Protein 7LVM (pdb70)

Secondary structure (DSSP, 8-state):
--HHHHHHHHHHH--HHHHHHHHHHTTTTS-GGG-TT--SHHHHHHHHHHTTSSBTTB-HHHHHHHHHTT-HHHHHHHH---HHHHHHHHTSTT---S-HHHHHHHHHHHH--HHHHHHHHHHHHHH-SS----TT--HHHHHHHHHHTTS-BTTB-HHHHHHHHTT-HHHHHHHHHHHHHHHH-

GO terms:
  GO:0005515 protein binding (F, IPI)
  GO:0006508 proteolysis (P, IDA)
  GO:0008625 extrinsic apoptotic signaling pathway via death domain receptors (P, IDA)
  GO:0005737 cytoplasm (C, IDA)
  GO:0004197 cysteine-type endopeptidase activity (F, IDA)
  GO:1900119 positive regulation of execution phase of apoptosis (P, IDA)
  GO:0051604 protein maturation (P, IDA)
  GO:0097191 extrinsic apoptotic signaling pathway (P, IDA)
  GO:0032991 protein-containing complex (C, IDA)
  GO:0032731 positive regulation of interleukin-1 beta production (P, IMP)
  GO:0036462 TRAIL-activated apoptotic signaling pathway (P, IDA)
  GO:0097110 scaffold protein binding (F, IPI)
  GO:0060546 negative regulation of necroptotic process (P, IDA)
  GO:0031625 ubiquitin protein ligase binding (F, IPI)
  GO:0008234 cysteine-type peptidase activity (F, TAS)
  GO:0005739 mitochondrion (C, TAS)
  GO:0005856 cytoskeleton (C, TAS)
  GO:0004197 cysteine-type endopeptidase activity (F, TAS)
  GO:0005741 mitochondrial outer membrane (C, TAS)
  GO:0005829 cytosol (C, TAS)

Organism: Homo sapiens (NCBI:txid9606)

Radius of gyration: 17.11 Å; Cα contacts (8 Å, |Δi|>4): 145; chains: 1; bounding box: 40×41×39 Å

Solvent-accessible surface area: 11003 Å² total; per-residue (Å²): 194,76,29,72,159,14,4,112,46,0,12,110,90,20,78,98,128,12,22,46,8,0,37,4,2,0,17,80,72,0,69,84,180,133,15,122,74,1,161,74,5,49,81,0,0,102,54,0,61,135,85,183,33,2,61,128,112,46,47,30,0,1,51,3,0,0,39,32,13,98,45,48,75,7,1,85,95,53,22,139,3,151,106,127,66,9,64,137,50,33,148,72,128,82,119,43,48,8,37,60,9,15,18,4,0,18,74,0,25,90,101,22,53,213,59,34,35,160,48,0,16,59,26,0,108,135,55,19,115,106,16,151,36,79,137,141,27,67,7,15,57,0,0,49,19,0,42,120,65,104,14,7,20,111,82,110,11,91,23,0,54,118,0,0,57,104,30,60,172,44,1,41,120,34,0,66,72,29,57,123,148,46,82,126,230

InterPro domains:
  IPR001309 Peptidase C14, p20 domain [PS50208] (232-364)
  IPR001875 Death effector domain [PF01335] (3-84)
  IPR001875 Death effector domain [PF01335] (101-180)
  IPR001875 Death effector domain [PS50168] (2-80)
  IPR001875 Death effector domain [PS50168] (100-177)
  IPR001875 Death effector domain [SM00031] (1-80)
  IPR001875 Death effector domain [SM00031] (99-178)
  IPR002138 Peptidase C14, caspase non-catalytic subunit p10 [PS50207] (389-478)
  IPR011029 Death-like domain superfamily [G3DSA:1.10.533.10] (1-97)
  IPR011029 Death-like domain superfamily [G3DSA:1.10.533.10] (98-188)
  IPR011029 Death-like domain superfamily [SSF47986] (1-113)
  IPR011029 Death-like domain superfamily [SSF47986] (98-179)
  IPR011600 Peptidase C14, caspase domain [PF00656] (233-474)
  IPR015917 Peptidase C14A, caspase catalytic domain [PR00376] (232-245)
  IPR015917 Peptidase C14A, caspase catalytic domain [PR00376] (345-363)
  IPR015917 Peptidase C14A, caspase catalytic domain [PR00376] (411-422)
  IPR015917 Peptidase C14A, caspase catalytic domain [SM00115] (225-478)
  IPR015917 Peptidase C14A, caspase catalytic domain [cd00032] (225-477)
  IPR016129 Peptidase family C14A, His active site [PS01121] (304-318)
  IPR029030 Caspase-like domain superfamily [SSF52129] (224-478)

Sequence (185 aa):
LDFSRNLYDIGEQLDSEDLASLKFLSLDDYIPQQRKQEPIKDALMLFQRLQEKRMMLEESNLSFLKELLFRRINRLDLLITYLNTRKEEMERELQTPGRAQISAYRVMLYQISEEVSRSELRSFKALLQEEDSKCKLDDDMNLLDIFIEMEKRVILGEGKLDILKRVCAQINKSLLKIINDYEEFSKER

Structure (mmCIF, N/CA/C/O backbone):
data_7LVM
#
_entry.id   7LVM
#
_cell.length_a   101.418
_cell.length_b   50.414
_cell.length_c   52.609
_cell.angle_alpha   90.000
_cell.angle_beta   116.640
_cell.angle_gamma   90.000
#
_symmetry.space_group_name_H-M   'C 1 2 1'
#
loop_
_entity.id
_entity.type
_entity.pdbx_description
1 polymer Caspase-8
2 water water
#
loop_
_atom_site.group_PDB
_atom_site.id
_atom_site.type_symbol
_atom_site.label_atom_id
_atom_site.label_alt_id
_atom_site.label_comp_id
_atom_site.label_asym_id
_atom_site.label_entity_id
_atom_site.label_seq_id
_atom_site.pdbx_PDB_ins_code
_atom_site.Cartn_x
_atom_site.Cartn_y
_atom_site.Cartn_z
_atom_site.occupancy
_atom_site.B_iso_or_equiv
_atom_site.auth_seq_id
_atom_site.auth_comp_id
_atom_site.auth_asym_id
_atom_site.auth_atom_id
_atom_site.pdbx_PDB_model_num
ATOM 1 N N . LEU A 1 2 ? 2.987 25.014 -4.113 1.00 47.74 1 LEU A N 1
ATOM 2 C CA . LEU A 1 2 ? 4.306 25.314 -3.487 1.00 51.19 1 LEU A CA 1
ATOM 3 C C . LEU A 1 2 ? 5.449 24.584 -4.195 1.00 39.48 1 LEU A C 1
ATOM 4 O O . LEU A 1 2 ? 5.258 23.515 -4.787 1.00 41.01 1 LEU A O 1
ATOM 9 N N . ASP A 1 3 ? 6.644 25.152 -4.085 1.00 33.37 2 ASP A N 1
ATOM 10 C CA . ASP A 1 3 ? 7.782 24.715 -4.883 1.00 27.25 2 ASP A CA 1
ATOM 11 C C . ASP A 1 3 ? 8.571 23.557 -4.266 1.00 24.43 2 ASP A C 1
ATOM 12 O O . ASP A 1 3 ? 9.091 23.672 -3.152 1.00 25.74 2 ASP A O 1
ATOM 17 N N . PHE A 1 4 ? 8.659 22.460 -5.014 1.00 20.90 3 PHE A N 1
ATOM 18 C CA . PHE A 1 4 ? 9.298 21.224 -4.564 1.00 21.32 3 PHE A CA 1
ATOM 19 C C . PHE A 1 4 ? 10.753 21.434 -4.149 1.00 21.88 3 PHE A C 1
ATOM 20 O O . PHE A 1 4 ? 11.156 21.061 -3.049 1.00 18.82 3 PHE A O 1
ATOM 28 N N . SER A 1 5 ? 11.539 22.071 -5.005 1.00 23.50 4 SER A N 1
ATOM 29 C CA . SER A 1 5 ? 12.949 22.259 -4.681 1.00 21.58 4 SER A CA 1
ATOM 30 C C . SER A 1 5 ? 13.153 23.217 -3.517 1.00 19.17 4 SER A C 1
ATOM 31 O O . SER A 1 5 ? 14.018 22.985 -2.649 1.00 21.17 4 SER A O 1
ATOM 34 N N . ARG A 1 6 ? 12.355 24.279 -3.480 1.00 20.83 5 ARG A N 1
ATOM 35 C CA . ARG A 1 6 ? 12.453 25.237 -2.393 1.00 21.71 5 ARG A CA 1
ATOM 36 C C . ARG A 1 6 ? 12.072 24.540 -1.077 1.00 19.53 5 ARG A C 1
ATOM 37 O O . ARG A 1 6 ? 12.693 24.779 -0.040 1.00 21.71 5 ARG A O 1
ATOM 45 N N . ASN A 1 7 ? 11.051 23.687 -1.144 1.00 21.93 6 ASN A N 1
ATOM 46 C CA . ASN A 1 7 ? 10.584 22.972 0.041 1.00 18.69 6 ASN A CA 1
ATOM 47 C C . ASN A 1 7 ? 11.646 22.017 0.593 1.00 19.05 6 ASN A C 1
ATOM 48 O O . ASN A 1 7 ? 11.841 21.942 1.809 1.00 19.23 6 ASN A O 1
ATOM 53 N N . LEU A 1 8 ? 12.323 21.288 -0.298 1.00 18.90 7 LEU A N 1
ATOM 54 C CA . LEU A 1 8 ? 13.451 20.468 0.126 1.00 19.34 7 LEU A CA 1
ATOM 55 C C . LEU A 1 8 ? 14.530 21.275 0.850 1.00 18.33 7 LEU A C 1
ATOM 56 O O . LEU A 1 8 ? 15.068 20.833 1.857 1.00 19.74 7 LEU A O 1
ATOM 61 N N . TYR A 1 9 ? 14.871 22.453 0.313 1.00 18.86 8 TYR A N 1
ATOM 62 C CA . TYR A 1 9 ? 15.845 23.315 0.970 1.00 19.15 8 TYR A CA 1
ATOM 63 C C . TYR A 1 9 ? 15.338 23.751 2.358 1.00 18.28 8 TYR A C 1
ATOM 64 O O . TYR A 1 9 ? 16.098 23.715 3.339 1.00 19.50 8 TYR A O 1
ATOM 73 N N . ASP A 1 10 ? 14.064 24.137 2.430 1.00 18.33 9 ASP A N 1
ATOM 74 C CA . ASP A 1 10 ? 13.474 24.631 3.659 1.00 17.36 9 ASP A CA 1
ATOM 75 C C . ASP A 1 10 ? 13.526 23.535 4.742 1.00 18.83 9 ASP A C 1
ATOM 76 O O . ASP A 1 10 ? 13.933 23.801 5.885 1.00 20.42 9 ASP A O 1
ATOM 81 N N . ILE A 1 11 ? 13.141 22.304 4.372 1.00 16.96 10 ILE A N 1
ATOM 82 C CA . ILE A 1 11 ? 13.229 21.168 5.297 1.00 15.75 10 ILE A CA 1
ATOM 83 C C . ILE A 1 11 ? 14.673 20.973 5.734 1.00 16.01 10 ILE A C 1
ATOM 84 O O . ILE A 1 11 ? 14.970 20.889 6.922 1.00 17.33 10 ILE A O 1
ATOM 89 N N . GLY A 1 12 ? 15.573 20.906 4.749 1.00 16.48 11 GLY A N 1
ATOM 90 C CA . GLY A 1 12 ? 16.997 20.739 5.042 1.00 16.98 11 GLY A CA 1
ATOM 91 C C . GLY A 1 12 ? 17.569 21.741 6.039 1.00 16.85 11 GLY A C 1
ATOM 92 O O . GLY A 1 12 ? 18.392 21.373 6.885 1.00 20.04 11 GLY A O 1
ATOM 93 N N . GLU A 1 13 ? 17.115 22.991 5.964 1.00 18.57 12 GLU A N 1
ATOM 94 C CA . GLU A 1 13 ? 17.579 24.038 6.870 1.00 20.76 12 GLU A CA 1
ATOM 95 C C . GLU A 1 13 ? 17.177 23.808 8.329 1.00 20.22 12 GLU A C 1
ATOM 96 O O . GLU A 1 13 ? 17.784 24.366 9.244 1.00 22.88 12 GLU A O 1
ATOM 102 N N . GLN A 1 14 ? 16.137 23.004 8.550 1.00 19.11 13 GLN A N 1
ATOM 103 C CA . GLN A 1 14 ? 15.659 22.765 9.902 1.00 17.40 13 GLN A CA 1
ATOM 104 C C . GLN A 1 14 ? 16.243 21.501 10.525 1.00 17.22 13 GLN A C 1
ATOM 105 O O . GLN A 1 14 ? 16.032 21.242 11.720 1.00 19.86 13 GLN A O 1
ATOM 111 N N . LEU A 1 15 ? 16.961 20.726 9.717 1.00 15.85 14 LEU A N 1
ATOM 112 C CA . LEU A 1 15 ? 17.562 19.473 10.197 1.00 17.27 14 LEU A CA 1
ATOM 113 C C . LEU A 1 15 ? 18.970 19.724 10.732 1.00 19.82 14 LEU A C 1
ATOM 114 O O . LEU A 1 15 ? 19.802 20.344 10.053 1.00 24.81 14 LEU A O 1
ATOM 119 N N . ASP A 1 16 ? 19.232 19.213 11.921 1.00 18.41 15 ASP A N 1
ATOM 120 C CA . ASP A 1 16 ? 20.528 19.421 12.575 1.00 20.11 15 ASP A CA 1
ATOM 121 C C . ASP A 1 16 ? 21.525 18.279 12.295 1.00 21.56 15 ASP A C 1
ATOM 122 O O . ASP A 1 16 ? 21.198 17.322 11.591 1.00 17.86 15 ASP A O 1
ATOM 127 N N . SER A 1 17 ? 22.747 18.387 12.812 1.00 20.15 16 SER A N 1
ATOM 128 C CA . SER A 1 17 ? 23.748 17.337 12.578 1.00 19.93 16 SER A CA 1
ATOM 129 C C . SER A 1 17 ? 23.310 15.958 13.081 1.00 19.02 16 SER A C 1
ATOM 130 O O . SER A 1 17 ? 23.601 14.939 12.439 1.00 21.18 16 SER A O 1
ATOM 133 N N . GLU A 1 18 ? 22.613 15.904 14.212 1.00 17.18 17 GLU A N 1
ATOM 134 C CA . GLU A 1 18 ? 22.089 14.638 14.731 1.00 16.77 17 GLU A CA 1
ATOM 135 C C . GLU A 1 18 ? 21.061 14.059 13.761 1.00 18.64 17 GLU A C 1
ATOM 136 O O . GLU A 1 18 ? 21.081 12.859 13.457 1.00 19.02 17 GLU A O 1
ATOM 142 N N . ASP A 1 19 ? 20.142 14.905 13.301 1.00 16.39 18 ASP A N 1
ATOM 143 C CA . ASP A 1 19 ? 19.152 14.486 12.298 1.00 16.73 18 ASP A CA 1
ATOM 144 C C . ASP A 1 19 ? 19.835 13.939 11.049 1.00 14.44 18 ASP A C 1
ATOM 145 O O . ASP A 1 19 ? 19.413 12.894 10.528 1.00 15.70 18 ASP A O 1
ATOM 150 N N . LEU A 1 20 ? 20.855 14.630 10.546 1.00 14.80 19 LEU A N 1
ATOM 151 C CA . LEU A 1 20 ? 21.551 14.168 9.332 1.00 17.80 19 LEU A CA 1
ATOM 152 C C . LEU A 1 20 ? 22.158 12.784 9.553 1.00 16.90 19 LEU A C 1
ATOM 153 O O . LEU A 1 20 ? 21.987 11.886 8.722 1.00 17.05 19 LEU A O 1
ATOM 158 N N . ALA A 1 21 ? 22.832 12.599 10.681 1.00 16.96 20 ALA A N 1
ATOM 159 C CA . ALA A 1 21 ? 23.434 11.298 10.987 1.00 18.56 20 ALA A CA 1
ATOM 160 C C . ALA A 1 21 ? 22.381 10.184 11.087 1.00 17.77 20 ALA A C 1
ATOM 161 O O . ALA A 1 21 ? 22.549 9.060 10.586 1.00 16.99 20 ALA A O 1
ATOM 163 N N . SER A 1 22 ? 21.220 10.518 11.637 1.00 16.45 21 SER A N 1
ATOM 164 C CA . SER A 1 22 ? 20.119 9.571 11.720 1.00 15.75 21 SER A CA 1
ATOM 165 C C . SER A 1 22 ? 19.530 9.211 10.370 1.00 14.35 21 SER A C 1
ATOM 166 O O . SER A 1 22 ? 19.233 8.044 10.079 1.00 15.07 21 SER A O 1
ATOM 169 N N . LEU A 1 23 ? 19.311 10.237 9.555 1.00 14.40 22 LEU A N 1
ATOM 170 C CA . LEU A 1 23 ? 18.769 10.054 8.209 1.00 13.48 22 LEU A CA 1
ATOM 171 C C . LEU A 1 23 ? 19.720 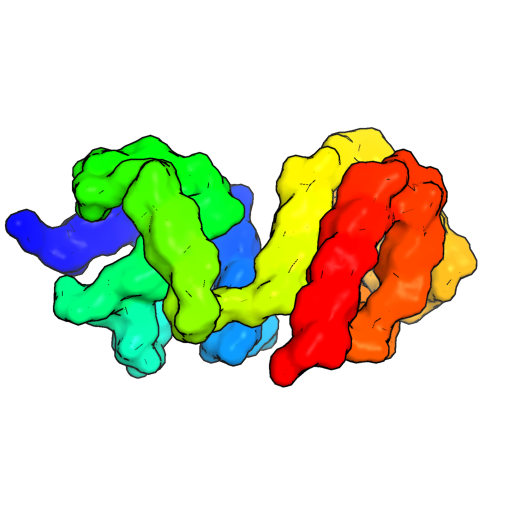9.207 7.352 1.00 13.69 22 LEU A C 1
ATOM 172 O O . LEU A 1 23 ? 19.259 8.343 6.583 1.00 15.20 22 LEU A O 1
ATOM 177 N N . LYS A 1 24 ? 21.012 9.445 7.516 1.00 14.98 23 LYS A N 1
ATOM 178 C CA . LYS A 1 24 ? 22.026 8.681 6.769 1.00 16.51 23 LYS A CA 1
ATOM 179 C C . LYS A 1 24 ? 21.958 7.220 7.187 1.00 15.19 23 LYS A C 1
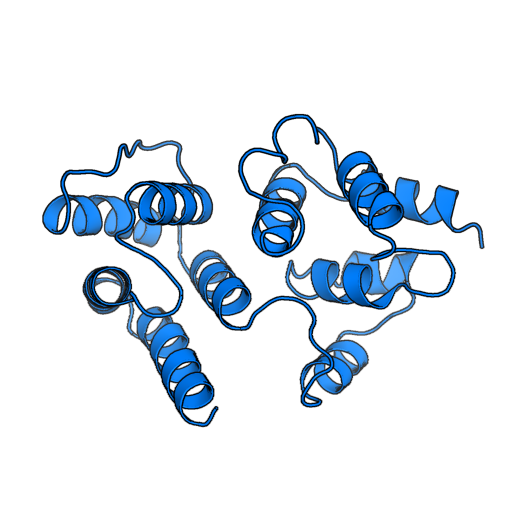ATOM 180 O O . LYS A 1 24 ? 21.893 6.338 6.339 1.00 17.64 23 LYS A O 1
ATOM 186 N N . PHE A 1 25 ? 21.916 6.969 8.492 1.00 15.44 24 PHE A N 1
ATOM 187 C CA . PHE A 1 25 ? 21.775 5.592 8.976 1.00 15.02 24 PHE A CA 1
ATOM 188 C C . PHE A 1 25 ? 20.540 4.902 8.404 1.00 15.32 24 PHE A C 1
ATOM 189 O O . PHE A 1 25 ? 20.597 3.757 7.929 1.00 17.17 24 PHE A O 1
ATOM 197 N N . LEU A 1 26 ? 19.403 5.586 8.440 1.00 14.65 25 LEU A N 1
ATOM 198 C CA . LEU A 1 26 ? 18.144 5.033 7.958 1.00 14.10 25 LEU A CA 1
ATOM 199 C C . LEU A 1 26 ? 18.088 4.836 6.436 1.00 16.64 25 LEU A C 1
ATOM 200 O O . LEU A 1 26 ? 17.192 4.159 5.944 1.00 21.50 25 LEU A O 1
ATOM 205 N N . SER A 1 27 ? 19.047 5.445 5.735 1.00 17.32 26 SER A N 1
ATOM 206 C CA . SER A 1 27 ? 19.133 5.328 4.269 1.00 17.36 26 SER A CA 1
ATOM 207 C C . SER A 1 27 ? 20.080 4.252 3.794 1.00 23.91 26 SER A C 1
ATOM 208 O O . SER A 1 27 ? 20.268 4.097 2.585 1.00 24.45 26 SER A O 1
ATOM 211 N N . LEU A 1 28 ? 20.638 3.488 4.726 1.00 21.62 27 LEU A N 1
ATOM 212 C CA . LEU A 1 28 ? 21.647 2.487 4.400 1.00 25.01 27 LEU A CA 1
ATOM 213 C C . LEU A 1 28 ? 21.301 1.405 3.392 1.00 24.66 27 LEU A C 1
ATOM 214 O O . LEU A 1 28 ? 22.209 0.903 2.732 1.00 43.33 27 LEU A O 1
ATOM 219 N N A ASP A 1 29 ? 20.059 1.047 3.213 0.50 31.45 28 ASP A N 1
ATOM 220 N N B ASP A 1 29 ? 20.009 1.022 3.323 0.50 26.96 28 ASP A N 1
ATOM 221 C CA A ASP A 1 29 ? 19.889 -0.020 2.261 0.50 31.65 28 ASP A CA 1
ATOM 222 C CA B ASP A 1 29 ? 19.465 0.021 2.348 0.50 24.13 28 ASP A CA 1
ATOM 223 C C A ASP A 1 29 ? 19.474 0.524 0.898 0.50 30.04 28 ASP A C 1
ATOM 224 C C B ASP A 1 29 ? 19.816 0.477 0.898 0.50 25.99 28 ASP A C 1
ATOM 225 O O A ASP A 1 29 ? 18.893 -0.180 0.049 0.50 26.98 28 ASP A O 1
ATOM 226 O O B ASP A 1 29 ? 20.056 -0.338 -0.004 0.50 22.34 28 ASP A O 1
ATOM 235 N N . TYR A 1 30 ? 19.864 1.792 0.710 1.00 23.22 29 TYR A N 1
ATOM 236 C CA . TYR A 1 30 ? 19.852 2.471 -0.596 1.00 22.79 29 TYR A CA 1
ATOM 237 C C . TYR A 1 30 ? 21.114 3.251 -0.910 1.00 23.06 29 TYR A C 1
ATOM 238 O O . TYR A 1 30 ? 21.531 3.310 -2.078 1.00 26.40 29 TYR A O 1
ATOM 247 N N . ILE A 1 31 ? 21.717 3.882 0.102 1.00 23.20 30 ILE A N 1
ATOM 248 C CA . ILE A 1 31 ? 22.987 4.581 -0.054 1.00 23.53 30 ILE A CA 1
ATOM 249 C C . ILE A 1 31 ? 23.980 3.881 0.874 1.00 33.86 30 ILE A C 1
ATOM 250 O O . ILE A 1 31 ? 23.952 4.093 2.094 1.00 29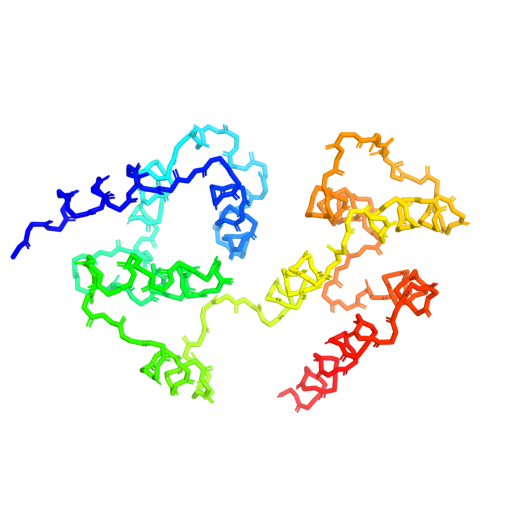.91 30 ILE A O 1
ATOM 255 N N . PRO A 1 32 ? 24.839 3.016 0.301 1.00 36.68 31 PRO A N 1
ATOM 256 C CA . PRO A 1 32 ? 25.818 2.253 1.070 1.00 35.08 31 PRO A CA 1
ATOM 257 C C . PRO A 1 32 ? 26.664 3.118 1.983 1.00 28.02 31 PRO A C 1
ATOM 258 O O . PRO A 1 32 ? 26.956 4.268 1.662 1.00 25.51 31 PRO A O 1
ATOM 262 N N A GLN A 1 33 ? 27.064 2.537 3.112 0.50 33.25 32 GLN A N 1
ATOM 263 N N B GLN A 1 33 ? 27.063 2.551 3.120 0.50 31.60 32 GLN A N 1
ATOM 264 C CA A GLN A 1 33 ? 27.803 3.246 4.149 0.50 33.11 32 GLN A CA 1
ATOM 265 C CA B GLN A 1 33 ? 27.793 3.298 4.137 0.50 30.06 32 GLN A CA 1
ATOM 266 C C A GLN A 1 33 ? 28.972 4.046 3.580 0.50 32.47 32 GLN A C 1
ATOM 267 C C B GLN A 1 33 ? 28.961 4.075 3.545 0.50 30.22 32 GLN A C 1
ATOM 268 O O A GLN A 1 33 ? 29.111 5.230 3.863 0.50 29.29 32 GLN A O 1
ATOM 269 O O B GLN A 1 33 ? 29.097 5.269 3.782 0.50 26.79 32 GLN A O 1
ATOM 280 N N . ARG A 1 34 ? 29.794 3.404 2.753 1.00 35.69 33 ARG A N 1
ATOM 281 C CA . ARG A 1 34 ? 30.987 4.058 2.208 1.00 35.58 33 ARG A CA 1
ATOM 282 C C . ARG A 1 34 ? 30.725 5.189 1.182 1.00 36.43 33 ARG A C 1
ATOM 283 O O . ARG A 1 34 ? 31.626 5.978 0.905 1.00 37.54 33 ARG A O 1
ATOM 291 N N . LYS A 1 35 ? 29.495 5.288 0.658 1.00 32.89 34 LYS A N 1
ATOM 292 C CA . LYS A 1 35 ? 29.095 6.404 -0.240 1.00 34.49 34 LYS A CA 1
ATOM 293 C C . LYS A 1 35 ? 28.450 7.640 0.440 1.00 36.86 34 LYS A C 1
ATOM 294 O O . LYS A 1 35 ? 28.028 8.586 -0.234 1.00 32.89 34 LYS A O 1
ATOM 300 N N . GLN A 1 36 ? 28.390 7.642 1.766 1.00 33.67 35 GLN A N 1
ATOM 301 C CA . GLN A 1 36 ? 27.729 8.745 2.478 1.00 34.52 35 GLN A CA 1
ATOM 302 C C . GLN A 1 36 ? 28.664 9.907 2.842 1.00 37.62 35 GLN A C 1
ATOM 303 O O . GLN A 1 36 ? 28.217 11.041 3.029 1.00 32.27 35 GLN A O 1
ATOM 309 N N . GLU A 1 37 ? 29.972 9.643 2.882 1.00 40.00 36 GLU A N 1
ATOM 310 C CA . GLU A 1 37 ? 30.959 10.672 3.271 1.00 42.66 36 GLU A CA 1
ATOM 311 C C . GLU A 1 37 ? 30.881 12.055 2.583 1.00 37.27 36 GLU A C 1
ATOM 312 O O . GLU A 1 37 ? 31.057 13.069 3.260 1.00 41.42 36 GLU A O 1
ATOM 318 N N . PRO A 1 38 ? 30.614 12.116 1.258 1.00 36.37 37 PRO A N 1
ATOM 319 C CA . PRO A 1 38 ? 30.484 13.443 0.625 1.00 37.25 37 PRO A CA 1
ATOM 320 C C . PRO A 1 38 ? 29.212 14.215 1.015 1.00 38.42 37 PRO A C 1
ATOM 321 O O . PRO A 1 38 ? 29.157 15.433 0.845 1.00 42.66 37 PRO A O 1
ATOM 325 N N . ILE A 1 39 ? 28.206 13.500 1.510 1.00 37.64 38 ILE A N 1
ATOM 326 C CA . ILE A 1 39 ? 26.917 14.085 1.914 1.00 34.51 38 ILE A CA 1
ATOM 327 C C . ILE A 1 39 ? 27.091 14.894 3.210 1.00 25.83 38 ILE A C 1
ATOM 328 O O . ILE A 1 39 ? 27.102 14.331 4.302 1.00 36.24 38 ILE A O 1
ATOM 333 N N . LYS A 1 40 ? 27.239 16.206 3.068 1.00 31.71 39 LYS A N 1
ATOM 334 C CA . LYS A 1 40 ? 27.595 17.073 4.194 1.00 35.16 39 LYS A CA 1
ATOM 335 C C . LYS A 1 40 ? 26.396 17.766 4.853 1.00 31.21 39 LYS A C 1
ATOM 336 O O . LYS A 1 40 ? 26.502 18.268 5.977 1.00 28.25 39 LYS A O 1
ATOM 342 N N . ASP A 1 41 ? 25.268 17.819 4.143 1.00 27.89 40 ASP A N 1
ATOM 343 C CA . ASP A 1 41 ? 24.045 18.378 4.697 1.00 24.95 40 ASP A CA 1
ATOM 344 C C . ASP A 1 41 ? 22.823 17.608 4.185 1.00 22.77 40 ASP A C 1
ATOM 345 O O . ASP A 1 41 ? 22.955 16.706 3.334 1.00 19.44 40 ASP A O 1
ATOM 350 N N . ALA A 1 42 ? 21.661 17.922 4.750 1.00 20.93 41 ALA A N 1
ATOM 351 C CA . ALA A 1 42 ? 20.443 17.179 4.413 1.00 22.25 41 ALA A CA 1
ATOM 352 C C . ALA A 1 42 ? 20.035 17.375 2.955 1.00 21.69 41 ALA A C 1
ATOM 353 O O . ALA A 1 42 ? 19.587 16.432 2.297 1.00 21.26 41 ALA A O 1
ATOM 355 N N . LEU A 1 43 ? 20.212 18.580 2.419 1.00 22.71 42 LEU A N 1
ATOM 356 C CA . LEU A 1 43 ? 19.830 18.796 1.022 1.00 24.92 42 LEU A CA 1
ATOM 357 C C . LEU A 1 43 ? 20.634 17.883 0.072 1.00 23.65 42 LEU A C 1
ATOM 358 O O . LEU A 1 43 ? 20.087 17.367 -0.900 1.00 23.60 42 LEU A O 1
ATOM 363 N N . MET A 1 44 ? 21.911 17.661 0.383 1.00 25.15 43 MET A N 1
ATOM 364 C CA . MET A 1 44 ? 22.751 16.728 -0.362 1.00 23.28 43 MET A CA 1
ATOM 365 C C . MET A 1 44 ? 22.285 15.273 -0.273 1.00 22.85 43 MET A C 1
ATOM 366 O O . MET A 1 44 ? 22.356 14.511 -1.245 1.00 21.80 43 MET A O 1
ATOM 371 N N . LEU A 1 45 ? 21.794 14.874 0.896 1.00 20.47 44 LEU A N 1
ATOM 372 C CA . LEU A 1 45 ? 21.157 13.573 1.006 1.00 18.34 44 LEU A CA 1
ATOM 373 C C . LEU A 1 45 ? 19.919 13.518 0.113 1.00 16.23 44 LEU A C 1
ATOM 374 O O . LEU A 1 45 ? 19.684 12.519 -0.549 1.00 17.74 44 LEU A O 1
ATOM 379 N N . PHE A 1 46 ? 19.123 14.588 0.122 1.00 17.68 45 PHE A N 1
ATOM 380 C CA . PHE A 1 46 ? 17.880 14.621 -0.670 1.00 20.57 45 PHE A CA 1
ATOM 381 C C . PHE A 1 46 ? 18.222 14.547 -2.154 1.00 20.30 45 PHE A C 1
ATOM 382 O O . PHE A 1 46 ? 17.521 13.894 -2.932 1.00 18.88 45 PHE A O 1
ATOM 390 N N . GLN A 1 47 ? 19.320 15.187 -2.547 1.00 21.34 46 GLN A N 1
ATOM 391 C CA . GLN A 1 47 ? 19.703 15.140 -3.962 1.00 23.12 46 GLN A CA 1
ATOM 392 C C . GLN A 1 47 ? 20.188 13.755 -4.387 1.00 19.72 46 GLN A C 1
ATOM 393 O O . GLN A 1 47 ? 19.854 13.302 -5.477 1.00 22.64 46 GLN A O 1
ATOM 399 N N . ARG A 1 48 ? 20.893 13.039 -3.502 1.00 19.27 47 ARG A N 1
ATOM 400 C CA . ARG A 1 48 ? 21.235 11.652 -3.770 1.00 20.86 47 ARG A CA 1
ATOM 401 C C . ARG A 1 48 ? 19.994 10.770 -3.907 1.00 21.88 47 ARG A C 1
ATOM 402 O O . ARG A 1 48 ? 19.922 9.904 -4.783 1.00 22.55 47 ARG A O 1
ATOM 410 N N . LEU A 1 49 ? 19.007 10.984 -3.028 1.00 17.57 48 LEU A N 1
ATOM 411 C CA . LEU A 1 49 ? 17.747 10.273 -3.177 1.00 19.60 48 LEU A CA 1
ATOM 412 C C . LEU A 1 49 ? 17.008 10.638 -4.473 1.00 19.15 48 LEU A C 1
ATOM 413 O O . LEU A 1 49 ? 16.345 9.783 -5.054 1.00 19.88 48 LEU A O 1
ATOM 418 N N . GLN A 1 50 ? 17.105 11.898 -4.911 1.00 20.59 49 GLN A N 1
ATOM 419 C CA . GLN A 1 50 ? 16.501 12.294 -6.213 1.00 20.20 49 GLN A CA 1
ATOM 420 C C . GLN A 1 50 ? 17.145 11.544 -7.368 1.00 24.91 49 GLN A C 1
ATOM 421 O O . GLN A 1 50 ? 16.448 11.040 -8.245 1.00 24.26 49 GLN A O 1
ATOM 427 N N . GLU A 1 51 ? 18.475 11.472 -7.349 1.00 26.80 50 GLU A N 1
ATOM 428 C CA . GLU A 1 51 ? 19.243 10.743 -8.369 1.00 28.51 50 GLU A CA 1
ATOM 429 C C . GLU A 1 51 ? 18.808 9.269 -8.452 1.00 34.34 50 GLU A C 1
ATOM 430 O O . GLU A 1 51 ? 18.786 8.673 -9.532 1.00 33.14 50 GLU A O 1
ATOM 436 N N . LYS A 1 52 ? 18.430 8.694 -7.315 1.00 30.01 51 LYS A N 1
ATOM 437 C CA . LYS A 1 52 ? 17.979 7.309 -7.264 1.00 29.91 51 LYS A CA 1
ATOM 438 C C . LYS A 1 52 ? 16.479 7.131 -7.549 1.00 26.77 51 LYS A C 1
ATOM 439 O O . LYS A 1 52 ? 15.949 6.020 -7.465 1.00 31.11 51 LYS A O 1
ATOM 445 N N . ARG A 1 53 ? 15.815 8.228 -7.899 1.00 27.06 52 ARG A N 1
ATOM 446 C CA . ARG A 1 53 ? 14.358 8.269 -8.079 1.00 25.55 52 ARG A CA 1
ATOM 447 C C . ARG A 1 53 ? 13.581 7.749 -6.861 1.00 26.67 52 ARG A C 1
ATOM 448 O O . ARG A 1 53 ? 12.518 7.160 -7.008 1.00 30.19 52 ARG A O 1
ATOM 456 N N A MET A 1 54 ? 14.141 7.969 -5.670 0.50 23.81 53 MET A N 1
ATOM 457 N N B MET A 1 54 ? 14.125 7.979 -5.665 0.50 23.45 53 MET A N 1
ATOM 458 C CA A MET A 1 54 ? 13.492 7.627 -4.399 0.50 22.09 53 MET A CA 1
ATOM 459 C CA B MET A 1 54 ? 13.441 7.629 -4.416 0.50 21.44 53 MET A CA 1
ATOM 460 C C A MET A 1 54 ? 12.676 8.819 -3.909 0.50 20.21 53 MET A C 1
ATOM 461 C C B MET A 1 54 ? 12.860 8.867 -3.763 0.50 20.37 53 MET A C 1
ATOM 462 O O A MET A 1 54 ? 11.785 8.673 -3.066 0.50 16.60 53 MET A O 1
ATOM 463 O O B MET A 1 54 ? 12.341 8.804 -2.650 0.50 19.07 53 MET A O 1
ATOM 472 N N . LEU A 1 55 ? 12.990 9.990 -4.457 1.00 17.71 54 LEU A N 1
ATOM 473 C CA . LEU A 1 55 ? 12.388 11.247 -4.069 1.00 17.82 54 LEU A CA 1
ATOM 474 C C . LEU A 1 55 ? 12.196 12.077 -5.321 1.00 21.16 54 LEU A C 1
ATOM 475 O O . LEU A 1 55 ? 13.143 12.342 -6.053 1.00 20.38 54 LEU A O 1
ATOM 480 N N . GLU A 1 56 ? 10.961 12.450 -5.585 1.00 17.92 55 GLU A N 1
ATOM 481 C CA . GLU A 1 56 ? 10.655 13.340 -6.688 1.00 17.77 55 GLU A CA 1
ATOM 482 C C . GLU A 1 56 ? 9.358 14.045 -6.374 1.00 18.71 55 GLU A C 1
ATOM 483 O O . GLU A 1 56 ? 8.692 13.759 -5.370 1.00 17.23 55 GLU A O 1
ATOM 489 N N . GLU A 1 57 ? 9.000 14.984 -7.244 1.00 21.42 56 GLU A N 1
ATOM 490 C CA . GLU A 1 57 ? 7.877 15.866 -6.967 1.00 21.83 56 GLU A CA 1
ATOM 491 C C . GLU A 1 57 ? 6.607 15.059 -6.697 1.00 20.14 56 GLU A C 1
ATOM 492 O O . GLU A 1 57 ? 5.830 15.403 -5.815 1.00 23.65 56 GLU A O 1
ATOM 498 N N . SER A 1 58 ? 6.444 13.955 -7.417 1.00 20.04 57 SER A N 1
ATOM 499 C CA . SER A 1 58 ? 5.253 13.130 -7.286 1.00 21.85 57 SER A CA 1
ATOM 500 C C . SER A 1 58 ? 5.500 11.859 -6.463 1.00 19.39 57 SER A C 1
ATOM 501 O O . SER A 1 58 ? 4.732 10.905 -6.538 1.00 20.27 57 SER A O 1
ATOM 504 N N . ASN A 1 59 ? 6.589 11.842 -5.698 1.00 16.83 58 ASN A N 1
ATOM 505 C CA . ASN A 1 59 ? 6.883 10.701 -4.837 1.00 15.23 58 ASN A CA 1
ATOM 506 C C . ASN A 1 59 ? 7.658 11.148 -3.606 1.00 13.46 58 ASN A C 1
ATOM 507 O O . ASN A 1 59 ? 8.897 11.132 -3.571 1.00 14.21 58 ASN A O 1
ATOM 512 N N . LEU A 1 60 ? 6.873 11.485 -2.593 1.00 15.96 59 LEU A N 1
ATOM 513 C CA . LEU A 1 60 ? 7.391 11.989 -1.318 1.00 14.09 59 LEU A CA 1
ATOM 514 C C . LEU A 1 60 ? 7.389 10.937 -0.217 1.00 14.29 59 LEU A C 1
ATOM 515 O O . LEU A 1 60 ? 7.768 11.239 0.908 1.00 15.36 59 LEU A O 1
ATOM 520 N N . SER A 1 61 ? 7.014 9.706 -0.554 1.00 1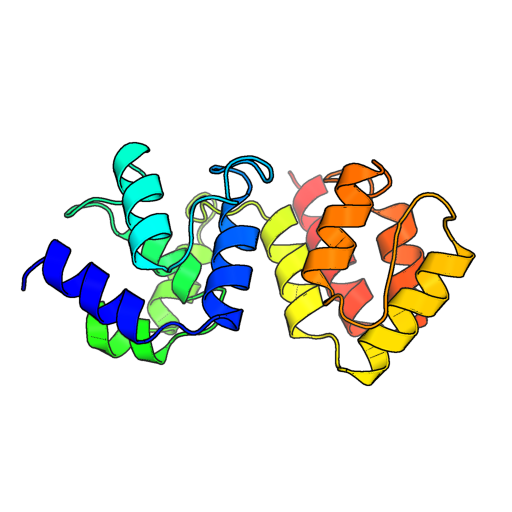6.16 60 SER A N 1
ATOM 521 C CA . SER A 1 61 ? 6.776 8.693 0.462 1.00 14.19 60 SER A CA 1
ATOM 522 C C . SER A 1 61 ? 8.035 8.355 1.285 1.00 13.84 60 SER A C 1
ATOM 523 O O . SER A 1 61 ? 7.936 8.204 2.514 1.00 15.09 60 SER A O 1
ATOM 526 N N . PHE A 1 62 ? 9.194 8.240 0.644 1.00 13.71 61 PHE A N 1
ATOM 527 C CA . PHE A 1 62 ? 10.407 7.903 1.387 1.00 12.89 61 PHE A CA 1
ATOM 528 C C . PHE A 1 62 ? 10.836 9.033 2.311 1.00 14.29 61 PHE A C 1
ATOM 529 O O . PHE A 1 62 ? 11.205 8.771 3.475 1.00 15.62 61 PHE A O 1
ATOM 537 N N . LEU A 1 63 ? 10.787 10.276 1.796 1.00 13.41 62 LEU A N 1
ATOM 538 C CA . LEU A 1 63 ? 11.052 11.463 2.626 1.00 13.73 62 LEU A CA 1
ATOM 539 C C . LEU A 1 63 ? 10.146 11.518 3.846 1.00 12.83 62 LEU A C 1
ATOM 540 O O . LEU A 1 63 ? 10.619 11.793 4.965 1.00 13.60 62 LEU A O 1
ATOM 545 N N . LYS A 1 64 ? 8.859 11.223 3.649 1.00 12.07 63 LYS A N 1
ATOM 546 C CA . LYS A 1 64 ? 7.924 11.228 4.773 1.00 11.07 63 LYS A CA 1
ATOM 547 C C . LYS A 1 64 ? 8.263 10.154 5.799 1.00 12.33 63 LYS A C 1
ATOM 548 O O . LYS A 1 64 ? 8.220 10.401 7.015 1.00 13.69 63 LYS A O 1
ATOM 554 N N . GLU A 1 65 ? 8.601 8.972 5.301 1.00 12.02 64 GLU A N 1
ATOM 555 C CA . GLU A 1 65 ? 8.962 7.860 6.191 1.00 13.33 64 GLU A CA 1
ATOM 556 C C . GLU A 1 65 ? 10.231 8.204 6.988 1.00 13.34 64 GLU A C 1
ATOM 557 O O . GLU A 1 65 ? 10.266 7.988 8.185 1.00 13.26 64 GLU A O 1
ATOM 563 N N . LEU A 1 66 ? 11.236 8.793 6.334 1.00 13.27 65 LEU A N 1
ATOM 564 C CA . LEU A 1 66 ? 12.461 9.179 7.031 1.00 13.01 65 LEU A CA 1
ATOM 565 C C . LEU A 1 66 ? 12.157 10.175 8.153 1.00 12.66 65 LEU A C 1
ATOM 566 O O . LEU A 1 66 ? 12.630 10.007 9.298 1.00 13.12 65 LEU A O 1
ATOM 571 N N . LEU A 1 67 ? 11.390 11.213 7.814 1.00 11.38 66 LEU A N 1
ATOM 572 C CA . LEU A 1 67 ? 11.120 12.291 8.779 1.00 12.48 66 LEU A CA 1
ATOM 573 C C . LEU A 1 67 ? 10.303 11.773 9.949 1.00 14.20 66 LEU A C 1
ATOM 574 O O . LEU A 1 67 ? 10.526 12.170 11.108 1.00 13.61 66 LEU A O 1
ATOM 579 N N . PHE A 1 68 ? 9.375 10.871 9.659 1.00 12.85 67 PHE A N 1
ATOM 580 C CA . PHE A 1 68 ? 8.585 10.239 10.697 1.00 12.50 67 PHE A CA 1
ATOM 581 C C . PHE A 1 68 ? 9.455 9.399 11.622 1.00 13.27 67 PHE A C 1
ATOM 582 O O . PHE A 1 68 ? 9.350 9.512 12.857 1.00 13.65 67 PHE A O 1
ATOM 590 N N A ARG A 1 69 ? 10.330 8.571 11.049 0.50 12.53 68 ARG A N 1
ATOM 591 N N B ARG A 1 69 ? 10.311 8.564 11.027 0.50 11.48 68 ARG A N 1
ATOM 592 C CA A ARG A 1 69 ? 11.134 7.669 11.894 0.50 13.41 68 ARG A CA 1
ATOM 593 C CA B ARG A 1 69 ? 11.153 7.673 11.836 0.50 11.79 68 ARG A CA 1
ATOM 594 C C A ARG A 1 69 ? 12.227 8.392 12.704 0.50 13.90 68 ARG A C 1
ATOM 595 C C B ARG A 1 69 ? 12.088 8.457 12.759 0.50 12.32 68 ARG A C 1
ATOM 596 O O A ARG A 1 69 ? 12.698 7.877 13.722 0.50 14.87 68 ARG A O 1
ATOM 597 O O B ARG A 1 69 ? 12.305 8.038 13.914 0.50 12.41 68 ARG A O 1
ATOM 612 N N . ILE A 1 70 ? 12.627 9.583 12.271 1.00 12.48 69 ILE A N 1
ATOM 613 C CA . ILE A 1 70 ? 13.514 10.426 13.123 1.00 13.30 69 ILE A CA 1
ATOM 614 C C . ILE A 1 70 ? 12.719 11.406 14.013 1.00 13.73 69 ILE A C 1
ATOM 615 O O . ILE A 1 70 ? 13.317 12.231 14.716 1.00 15.10 69 ILE A O 1
ATOM 620 N N . ASN A 1 71 ? 11.392 11.273 14.007 1.00 12.20 70 ASN A N 1
ATOM 621 C CA . ASN A 1 71 ? 10.480 11.985 14.921 1.00 13.00 70 ASN A CA 1
ATOM 622 C C . ASN A 1 71 ? 10.405 13.479 14.668 1.00 15.58 70 ASN A C 1
ATOM 623 O O . ASN A 1 71 ? 10.102 14.246 15.595 1.00 16.09 70 ASN A O 1
ATOM 628 N N . ARG A 1 72 ? 10.636 13.905 13.424 1.00 12.36 71 ARG A N 1
ATOM 629 C CA . ARG A 1 72 ? 10.452 15.309 13.095 1.00 11.35 71 ARG A CA 1
ATOM 630 C C . ARG A 1 72 ? 9.011 15.542 12.656 1.00 12.87 71 ARG A C 1
ATOM 631 O O . ARG A 1 72 ? 8.736 15.979 11.529 1.00 12.63 71 ARG A O 1
ATOM 639 N N . LEU A 1 73 ? 8.081 15.291 13.578 1.00 11.58 72 LEU A N 1
ATOM 640 C CA . LEU A 1 73 ? 6.659 15.484 13.296 1.00 11.90 72 LEU A CA 1
ATOM 641 C C . LEU A 1 73 ? 6.354 16.943 12.983 1.00 12.25 72 LEU A C 1
ATOM 642 O O . LEU A 1 73 ? 5.412 17.257 12.267 1.00 12.62 72 LEU A O 1
ATOM 647 N N . ASP A 1 74 ? 7.153 17.834 13.578 1.00 13.01 73 ASP A N 1
ATOM 648 C CA . ASP A 1 74 ? 7.023 19.266 13.334 1.00 12.90 73 ASP A CA 1
ATOM 649 C C . ASP A 1 74 ? 7.239 19.609 11.847 1.00 15.05 73 ASP A C 1
ATOM 650 O O . ASP A 1 74 ? 6.453 20.348 11.237 1.00 14.62 73 ASP A O 1
ATOM 655 N N . LEU A 1 75 ? 8.277 19.026 11.249 1.00 13.29 74 LEU A N 1
ATOM 656 C CA . LEU A 1 75 ? 8.571 19.283 9.838 1.00 13.45 74 LEU A CA 1
ATOM 657 C C . LEU A 1 75 ? 7.556 18.631 8.910 1.00 12.56 74 LEU A C 1
ATOM 658 O O . LEU A 1 75 ? 7.225 19.191 7.864 1.00 14.26 74 LEU A O 1
ATOM 663 N N . LEU A 1 76 ? 7.084 17.449 9.304 1.00 12.76 75 LEU A N 1
ATOM 664 C CA . LEU A 1 76 ? 5.999 16.779 8.556 1.00 13.83 75 LEU A CA 1
ATOM 665 C C . LEU A 1 76 ? 4.741 17.653 8.479 1.00 12.94 75 LEU A C 1
ATOM 666 O O . LEU A 1 76 ? 4.164 17.794 7.386 1.00 13.91 75 LEU A O 1
ATOM 671 N N . ILE A 1 77 ? 4.389 18.316 9.589 1.00 13.39 76 ILE A N 1
ATOM 672 C CA . ILE A 1 77 ? 3.258 19.258 9.537 1.00 14.58 76 ILE A CA 1
ATOM 673 C C . ILE A 1 77 ? 3.585 20.487 8.690 1.00 14.46 76 ILE A C 1
ATOM 674 O O . ILE A 1 77 ? 2.828 20.826 7.772 1.00 17.69 76 ILE A O 1
ATOM 679 N N . THR A 1 78 ? 4.689 21.157 9.004 1.00 14.88 77 THR A N 1
ATOM 680 C CA . THR A 1 78 ? 4.942 22.482 8.404 1.00 16.42 77 THR A CA 1
ATOM 681 C C . THR A 1 78 ? 5.169 22.399 6.913 1.00 18.43 77 THR A C 1
ATOM 682 O O . THR A 1 78 ? 4.638 23.208 6.133 1.00 20.32 77 THR A O 1
ATOM 686 N N . TYR A 1 79 ? 5.963 21.421 6.496 1.00 16.53 78 TYR A N 1
ATOM 687 C CA . TYR A 1 79 ? 6.455 21.407 5.120 1.00 17.67 78 TYR A CA 1
ATOM 688 C C . TYR A 1 79 ? 5.798 20.368 4.249 1.00 16.34 78 TYR A C 1
ATOM 689 O O . TYR A 1 79 ? 5.856 20.457 3.017 1.00 18.40 78 TYR A O 1
ATOM 698 N N . LEU A 1 80 ? 5.174 19.372 4.877 1.00 15.44 79 LEU A N 1
ATOM 699 C CA . LEU A 1 80 ? 4.578 18.297 4.103 1.00 15.25 79 LEU A CA 1
ATOM 700 C C . LEU A 1 80 ? 3.105 18.054 4.410 1.00 15.67 79 LEU A C 1
ATOM 701 O O . LEU A 1 80 ? 2.531 17.107 3.889 1.00 17.45 79 LEU A O 1
ATOM 706 N N . ASN A 1 81 ? 2.520 18.907 5.256 1.00 17.49 80 ASN A N 1
ATOM 707 C CA . ASN A 1 81 ? 1.108 18.822 5.672 1.00 19.59 80 ASN A CA 1
ATOM 708 C C . ASN A 1 81 ? 0.684 17.384 5.965 1.00 19.00 80 ASN A C 1
ATOM 709 O O . ASN A 1 81 ? -0.344 16.901 5.490 1.00 20.94 80 ASN A O 1
ATOM 714 N N . THR A 1 82 ? 1.503 16.700 6.756 1.00 16.51 81 THR A N 1
ATOM 715 C CA . THR A 1 82 ? 1.325 15.294 7.043 1.00 13.40 81 THR A CA 1
ATOM 716 C C . THR A 1 82 ? 1.320 15.079 8.572 1.00 15.77 81 THR A C 1
ATOM 717 O O . THR A 1 82 ? 2.222 15.574 9.272 1.00 13.87 81 THR A O 1
ATOM 721 N N . ARG A 1 83 ? 0.328 14.323 9.064 1.00 16.26 82 ARG A N 1
ATOM 722 C CA . ARG A 1 83 ? 0.177 14.033 10.508 1.00 15.72 82 ARG A CA 1
ATOM 723 C C . ARG A 1 83 ? 0.707 12.694 10.929 1.00 16.63 82 ARG A C 1
ATOM 724 O O . ARG A 1 83 ? 0.787 11.772 10.128 1.00 15.11 82 ARG A O 1
ATOM 732 N N . LYS A 1 84 ? 1.043 12.572 12.209 1.00 14.63 83 LYS A N 1
ATOM 733 C CA . LYS A 1 84 ? 1.474 11.324 12.816 1.00 16.07 83 LYS A CA 1
ATOM 734 C C . LYS A 1 84 ? 0.462 10.187 12.556 1.00 17.22 83 LYS A C 1
ATOM 735 O O . LYS A 1 84 ? 0.868 9.066 12.212 1.00 18.00 83 LYS A O 1
ATOM 741 N N . GLU A 1 85 ? -0.829 10.499 12.702 1.00 19.28 84 GLU A N 1
ATOM 742 C CA . GLU A 1 85 ? -1.920 9.543 12.445 1.00 24.15 84 GLU A CA 1
ATOM 743 C C . GLU A 1 85 ? -1.819 8.919 11.055 1.00 21.71 84 GLU A C 1
ATOM 744 O O . GLU A 1 85 ? -1.979 7.686 10.895 1.00 21.73 84 GLU A O 1
ATOM 750 N N . GLU A 1 86 ? -1.576 9.759 10.054 1.00 19.60 85 GLU A N 1
ATOM 751 C CA . GLU A 1 86 ? -1.489 9.278 8.670 1.00 17.89 85 GLU A CA 1
ATOM 752 C C . GLU A 1 86 ? -0.273 8.373 8.498 1.00 17.40 85 GLU A C 1
ATOM 753 O O . GLU A 1 86 ? -0.350 7.303 7.888 1.00 16.98 85 GLU A O 1
ATOM 759 N N . MET A 1 87 ? 0.870 8.778 9.055 1.00 16.15 86 MET A N 1
ATOM 760 C CA . MET A 1 87 ? 2.058 7.964 8.891 1.00 15.18 86 MET A CA 1
ATOM 761 C C . MET A 1 87 ? 1.954 6.616 9.592 1.00 15.67 86 MET A C 1
ATOM 762 O O . MET A 1 87 ? 2.431 5.624 9.056 1.00 17.76 86 MET A O 1
ATOM 767 N N . GLU A 1 88 ? 1.338 6.580 10.779 1.00 17.74 87 GLU A N 1
ATOM 768 C CA . GLU A 1 88 ? 1.132 5.318 11.484 1.00 18.57 87 GLU A CA 1
ATOM 769 C C . GLU A 1 88 ? 0.249 4.374 10.671 1.00 20.60 87 GLU A C 1
ATOM 770 O O . GLU A 1 88 ? 0.564 3.195 10.560 1.00 24.46 87 GLU A O 1
ATOM 776 N N . ARG A 1 89 ? -0.816 4.907 10.086 1.00 20.90 88 ARG A N 1
ATOM 777 C CA . ARG A 1 89 ? -1.719 4.087 9.246 1.00 21.52 88 ARG A CA 1
ATOM 778 C C . ARG A 1 89 ? -0.991 3.553 8.016 1.00 23.05 88 ARG A C 1
ATOM 779 O O . ARG A 1 89 ? -1.081 2.364 7.696 1.00 23.03 88 ARG A O 1
ATOM 787 N N . GLU A 1 90 ? -0.275 4.442 7.330 1.00 20.52 89 GLU A N 1
ATOM 788 C CA . GLU A 1 90 ? 0.454 4.075 6.121 1.00 20.75 89 GLU A CA 1
ATOM 789 C C . GLU A 1 90 ? 1.529 3.031 6.394 1.00 22.52 89 GLU A C 1
ATOM 790 O O . GLU A 1 90 ? 1.616 2.020 5.690 1.00 24.05 89 GLU A O 1
ATOM 796 N N . LEU A 1 91 ? 2.335 3.238 7.427 1.00 22.08 90 LEU A N 1
ATOM 797 C CA . LEU A 1 91 ? 3.482 2.366 7.656 1.00 21.74 90 LEU A CA 1
ATOM 798 C C . LEU A 1 91 ? 3.086 1.055 8.303 1.00 25.16 90 LEU A C 1
ATOM 799 O O . LEU A 1 91 ? 3.888 0.118 8.336 1.00 30.45 90 LEU A O 1
ATOM 804 N N . GLN A 1 92 ? 1.857 0.986 8.807 1.00 26.75 91 GLN A N 1
ATOM 805 C CA . GLN A 1 92 ? 1.343 -0.255 9.383 1.00 32.56 91 GLN A CA 1
ATOM 806 C C . GLN A 1 92 ? 0.725 -1.165 8.337 1.00 32.30 91 GLN A C 1
ATOM 807 O O . GLN A 1 92 ? 0.371 -2.311 8.638 1.00 35.56 91 GLN A O 1
ATOM 813 N N . THR A 1 93 ? 0.612 -0.656 7.113 1.00 27.39 92 THR A N 1
ATOM 814 C CA . THR A 1 93 ? 0.094 -1.422 5.986 1.00 27.17 92 THR A CA 1
ATOM 815 C C . THR A 1 93 ? 1.229 -2.267 5.393 1.00 28.40 92 THR A C 1
ATOM 816 O O . THR A 1 93 ? 2.253 -1.728 4.977 1.00 25.51 92 THR A O 1
ATOM 820 N N . PRO A 1 94 ? 1.055 -3.604 5.334 1.00 33.28 93 PRO A N 1
ATOM 821 C CA . PRO A 1 94 ? 2.159 -4.442 4.835 1.00 34.37 93 PRO A CA 1
ATOM 822 C C . PRO A 1 94 ? 2.660 -4.011 3.454 1.00 31.92 93 PRO A C 1
ATOM 823 O O . PRO A 1 94 ? 1.855 -3.731 2.559 1.00 31.50 93 PRO A O 1
ATOM 827 N N . GLY A 1 95 ? 3.982 -3.926 3.309 1.00 30.05 94 GLY A N 1
ATOM 828 C CA . GLY A 1 95 ? 4.636 -3.486 2.069 1.00 26.66 94 GLY A CA 1
ATOM 829 C C . GLY A 1 95 ? 4.880 -2.001 1.830 1.00 30.04 94 GLY A C 1
ATOM 830 O O . GLY A 1 95 ? 5.599 -1.637 0.899 1.00 31.28 94 GLY A O 1
ATOM 831 N N . ARG A 1 96 ? 4.288 -1.125 2.646 1.00 25.69 95 ARG A N 1
ATOM 832 C CA . ARG A 1 96 ? 4.389 0.322 2.407 1.00 25.84 95 ARG A CA 1
ATOM 833 C C . ARG A 1 96 ? 5.757 0.904 2.823 1.00 22.39 95 ARG A C 1
ATOM 834 O O . ARG A 1 96 ? 6.325 1.734 2.143 1.00 21.81 95 ARG A O 1
ATOM 842 N N . ALA A 1 97 ? 6.275 0.423 3.943 1.00 21.34 96 ALA A N 1
ATOM 843 C CA . ALA A 1 97 ? 7.568 0.883 4.437 1.00 21.29 96 ALA A CA 1
ATOM 844 C C . ALA A 1 97 ? 8.687 0.539 3.467 1.00 19.79 96 ALA A C 1
ATOM 845 O O . ALA A 1 97 ? 8.734 -0.582 2.900 1.00 23.24 96 ALA A O 1
ATOM 847 N N . GLN A 1 98 ? 9.585 1.488 3.262 1.00 18.16 97 GLN A N 1
ATOM 848 C CA . GLN A 1 98 ? 10.701 1.297 2.389 1.00 16.47 97 GLN A CA 1
ATOM 849 C C . GLN A 1 98 ? 12.015 1.132 3.136 1.00 17.82 97 GLN A C 1
ATOM 850 O O . GLN A 1 98 ? 13.011 0.722 2.559 1.00 20.72 97 GLN A O 1
ATOM 856 N N . ILE A 1 99 ? 12.035 1.483 4.432 1.00 16.70 98 ILE A N 1
ATOM 857 C CA . ILE A 1 99 ? 13.223 1.198 5.250 1.00 14.97 98 ILE A CA 1
ATOM 858 C C . ILE A 1 99 ? 13.049 -0.228 5.804 1.00 15.07 98 ILE A C 1
ATOM 859 O O . ILE A 1 99 ? 11.966 -0.576 6.252 1.00 18.37 98 ILE A O 1
ATOM 864 N N . SER A 1 100 ? 14.116 -1.027 5.763 1.00 15.47 99 SER A N 1
ATOM 865 C CA . SER A 1 100 ? 13.989 -2.411 6.241 1.00 15.65 99 SER A CA 1
ATOM 866 C C . SER A 1 100 ? 13.648 -2.483 7.723 1.00 15.60 99 SER A C 1
ATOM 867 O O . SER A 1 100 ? 14.031 -1.607 8.513 1.00 15.96 99 SER A O 1
ATOM 870 N N . ALA A 1 101 ? 12.878 -3.509 8.081 1.00 17.25 100 ALA A N 1
ATOM 871 C CA . ALA A 1 101 ? 12.564 -3.759 9.497 1.00 16.75 100 ALA A CA 1
ATOM 872 C C . ALA A 1 101 ? 13.835 -3.863 10.370 1.00 14.21 100 ALA A C 1
ATOM 873 O O . ALA A 1 101 ? 13.860 -3.358 11.488 1.00 16.06 100 ALA A O 1
ATOM 875 N N . TYR A 1 102 ? 14.893 -4.444 9.817 1.00 16.37 101 TYR A N 1
ATOM 876 C CA . TYR A 1 102 ? 16.160 -4.557 10.537 1.00 14.71 101 TYR A CA 1
ATOM 877 C C . TYR A 1 102 ? 16.753 -3.185 10.841 1.00 14.54 101 TYR A C 1
ATOM 878 O O . TYR A 1 102 ? 17.153 -2.900 11.966 1.00 14.46 101 TYR A O 1
ATOM 887 N N . ARG A 1 103 ? 16.804 -2.328 9.818 1.00 14.60 102 ARG A N 1
ATOM 888 C CA . ARG A 1 103 ? 17.351 -1.000 10.037 1.00 16.04 102 ARG A CA 1
ATOM 889 C C . ARG A 1 103 ? 16.517 -0.151 11.014 1.00 15.30 102 ARG A C 1
ATOM 890 O O . ARG A 1 103 ? 17.077 0.579 11.839 1.00 14.44 102 ARG A O 1
ATOM 898 N N . VAL A 1 104 ? 15.193 -0.277 10.926 1.00 13.59 103 VAL A N 1
ATOM 899 C CA . VAL A 1 104 ? 14.292 0.435 11.826 1.00 15.96 103 VAL A CA 1
ATOM 900 C C . VAL A 1 104 ? 14.510 -0.057 13.277 1.00 14.91 103 VAL A C 1
ATOM 901 O O . VAL A 1 104 ? 14.550 0.736 14.205 1.00 14.95 103 VAL A O 1
ATOM 905 N N . MET A 1 105 ? 14.662 -1.373 13.418 1.00 14.91 104 MET A N 1
ATOM 906 C CA . MET A 1 105 ? 14.911 -2.011 14.711 1.00 15.03 104 MET A CA 1
ATOM 907 C C . MET A 1 105 ? 16.169 -1.430 15.369 1.00 12.72 104 MET A C 1
ATOM 908 O O . MET A 1 105 ? 16.144 -1.021 16.527 1.00 12.82 104 MET A O 1
ATOM 913 N N . LEU A 1 106 ? 17.285 -1.401 14.627 1.00 12.67 105 LEU A N 1
ATOM 914 C CA . LEU A 1 106 ? 18.504 -0.808 15.198 1.00 13.66 105 LEU A CA 1
ATOM 915 C C . LEU A 1 106 ? 18.309 0.660 15.578 1.00 12.15 105 LEU A C 1
ATOM 916 O O . LEU A 1 106 ? 18.727 1.118 16.643 1.00 13.02 105 LEU A O 1
ATOM 921 N N . TYR A 1 107 ? 17.654 1.407 14.681 1.00 13.18 106 TYR A N 1
ATOM 922 C CA . TYR A 1 107 ? 17.410 2.798 14.981 1.00 12.99 106 TYR A CA 1
ATOM 923 C C . TYR A 1 107 ? 16.567 2.967 16.243 1.00 13.92 106 TYR A C 1
ATOM 924 O O . TYR A 1 107 ? 16.828 3.871 17.046 1.00 14.15 106 TYR A O 1
ATOM 933 N N . GLN A 1 108 ? 15.563 2.120 16.410 1.00 12.31 107 GLN A N 1
ATOM 934 C CA . GLN A 1 108 ? 14.690 2.243 17.591 1.00 15.36 107 GLN A CA 1
ATOM 935 C C . GLN A 1 108 ? 15.430 1.909 18.879 1.00 15.47 107 GLN A C 1
ATOM 936 O O . GLN A 1 108 ? 15.200 2.543 19.911 1.00 16.33 107 GLN A O 1
ATOM 942 N N . ILE A 1 109 ? 16.379 0.980 18.809 1.00 13.31 108 ILE A N 1
ATOM 943 C CA . ILE A 1 109 ? 17.228 0.760 19.989 1.00 14.86 108 ILE A CA 1
ATOM 944 C C . ILE A 1 109 ? 18.000 2.053 20.307 1.00 14.53 108 ILE A C 1
ATOM 945 O O . ILE A 1 109 ? 18.083 2.480 21.466 1.00 15.91 108 ILE A O 1
ATOM 950 N N . SER A 1 110 ? 18.595 2.689 19.290 1.00 14.21 109 SER A N 1
ATOM 951 C CA . SER A 1 110 ? 19.347 3.933 19.520 1.00 15.98 109 SER A CA 1
ATOM 952 C C . SER A 1 110 ? 18.491 5.036 20.144 1.00 16.61 109 SER A C 1
ATOM 953 O O . SER A 1 110 ? 18.995 5.825 20.934 1.00 20.44 109 SER A O 1
ATOM 956 N N . GLU A 1 111 ? 17.207 5.069 19.790 1.00 15.43 110 GLU A N 1
ATOM 957 C CA . GLU A 1 111 ? 16.323 6.093 20.344 1.00 17.21 110 GLU A CA 1
ATOM 958 C C . GLU A 1 111 ? 16.046 5.855 21.826 1.00 19.09 110 GLU A C 1
ATOM 959 O O . GLU A 1 111 ? 15.768 6.810 22.548 1.00 21.77 110 GLU A O 1
ATOM 965 N N . GLU A 1 112 ? 16.108 4.609 22.276 1.00 18.43 111 GLU A N 1
ATOM 966 C CA . GLU A 1 112 ? 15.730 4.252 23.657 1.00 19.18 111 GLU A CA 1
ATOM 967 C C . GLU A 1 112 ? 16.904 4.363 24.621 1.00 20.10 111 GLU A C 1
ATOM 968 O O . GLU A 1 112 ? 16.706 4.639 25.807 1.00 23.56 111 GLU A O 1
ATOM 974 N N . VAL A 1 113 ? 18.116 4.169 24.115 1.00 17.19 112 VAL A N 1
ATOM 975 C CA . VAL A 1 113 ? 19.330 4.089 24.933 1.00 17.80 112 VAL A CA 1
ATOM 976 C C . VAL A 1 113 ? 19.688 5.468 25.512 1.00 22.54 112 VAL A C 1
ATOM 977 O O . VAL A 1 113 ? 19.847 6.444 24.784 1.00 28.97 112 VAL A O 1
ATOM 981 N N . SER A 1 114 ? 19.811 5.533 26.834 1.00 18.73 113 SER A N 1
ATOM 982 C CA . SER A 1 114 ? 20.230 6.770 27.525 1.00 23.05 113 SER A CA 1
ATOM 983 C C . SER A 1 114 ? 21.754 6.945 27.459 1.00 23.07 113 SER A C 1
ATOM 984 O O . SER A 1 114 ? 22.457 6.029 27.043 1.00 19.95 113 SER A O 1
ATOM 987 N N . ARG A 1 115 ? 22.272 8.091 27.908 1.00 23.82 114 ARG A N 1
ATOM 988 C CA . ARG A 1 115 ? 23.724 8.333 27.881 1.00 25.75 114 ARG A CA 1
ATOM 989 C C . ARG A 1 115 ? 24.457 7.316 28.751 1.00 22.41 114 ARG A C 1
ATOM 990 O O . ARG A 1 115 ? 25.509 6.789 28.371 1.00 22.08 114 ARG A O 1
ATOM 998 N N . SER A 1 116 ? 23.890 7.013 29.915 1.00 21.33 115 SER A N 1
ATOM 999 C CA . SER A 1 116 ? 24.517 6.015 30.779 1.00 21.93 115 SER A CA 1
ATOM 1000 C C . SER A 1 116 ? 24.419 4.603 30.198 1.00 19.76 115 SER A C 1
ATOM 1001 O O . SER A 1 116 ? 25.356 3.825 30.346 1.00 20.02 115 SER A O 1
ATOM 1004 N N . GLU A 1 117 ? 23.319 4.295 29.501 1.00 17.23 116 GLU A N 1
ATOM 1005 C CA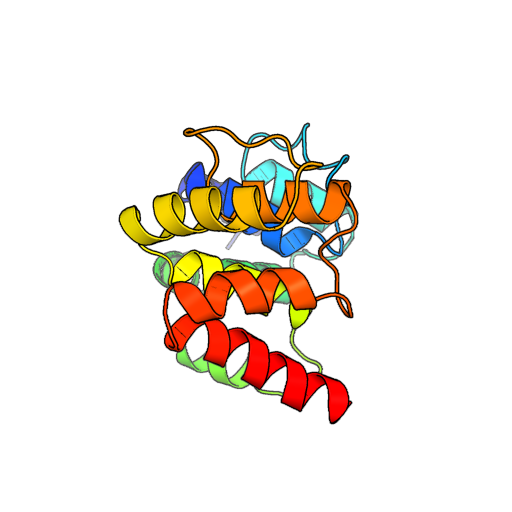 . GLU A 1 117 ? 23.178 2.981 28.872 1.00 16.51 116 GLU A CA 1
ATOM 1006 C C . GLU A 1 117 ? 24.174 2.828 27.736 1.00 17.00 116 GLU A C 1
ATOM 1007 O O . GLU A 1 117 ? 24.619 1.716 27.472 1.00 17.56 116 GLU A O 1
ATOM 1013 N N . LEU A 1 118 ? 24.478 3.916 27.036 1.00 16.76 117 LEU A N 1
ATOM 1014 C CA . LEU A 1 118 ? 25.476 3.854 25.968 1.00 15.66 117 LEU A CA 1
ATOM 1015 C C . LEU A 1 118 ? 26.872 3.511 26.523 1.00 17.03 117 LEU A C 1
ATOM 1016 O O . LEU A 1 118 ? 27.604 2.738 25.918 1.00 16.64 117 LEU A O 1
ATOM 1021 N N . ARG A 1 119 ? 27.248 4.093 27.666 1.00 18.53 118 ARG A N 1
ATOM 1022 C CA . ARG A 1 119 ? 28.505 3.736 28.297 1.00 18.25 118 ARG A CA 1
ATOM 1023 C C . ARG A 1 119 ? 28.497 2.257 28.626 1.00 16.90 118 ARG A C 1
ATOM 1024 O O . ARG A 1 119 ? 29.480 1.572 28.389 1.00 17.24 118 ARG A O 1
ATOM 1032 N N . SER A 1 120 ? 27.374 1.754 29.140 1.00 18.10 119 SER A N 1
ATOM 1033 C CA . SER A 1 120 ? 27.255 0.330 29.456 1.00 16.23 119 SER A CA 1
ATOM 1034 C C . SER A 1 120 ? 27.394 -0.532 28.197 1.00 17.81 119 SER A C 1
ATOM 1035 O O . SER A 1 120 ? 28.060 -1.552 28.215 1.00 16.29 119 SER A O 1
ATOM 1038 N N . PHE A 1 121 ? 26.754 -0.108 27.103 1.00 15.68 120 PHE A N 1
ATOM 1039 C CA . PHE A 1 121 ? 26.843 -0.858 25.837 1.00 14.71 120 PHE A CA 1
ATOM 1040 C C . PHE A 1 121 ? 28.293 -1.029 25.409 1.00 14.32 120 PHE A C 1
ATOM 1041 O O . PHE A 1 121 ? 28.697 -2.125 25.029 1.00 14.83 120 PHE A O 1
ATOM 1049 N N . LYS A 1 122 ? 29.063 0.059 25.438 1.00 15.86 121 LYS A N 1
ATOM 1050 C CA . LYS A 1 122 ? 30.493 -0.017 25.089 1.00 15.60 121 LYS A CA 1
ATOM 1051 C C . LYS A 1 122 ? 31.256 -0.986 25.964 1.00 17.49 121 LYS A C 1
ATOM 1052 O O . LYS A 1 122 ? 32.007 -1.834 25.460 1.00 16.87 121 LYS A O 1
ATOM 1058 N N . ALA A 1 123 ? 31.066 -0.876 27.272 1.00 15.47 122 ALA A N 1
ATOM 1059 C CA . ALA A 1 123 ? 31.760 -1.741 28.209 1.00 16.69 122 ALA A CA 1
ATOM 1060 C C . ALA A 1 123 ? 31.409 -3.211 27.988 1.00 18.05 122 ALA A C 1
ATOM 1061 O O . ALA A 1 123 ? 32.289 -4.084 27.977 1.00 17.78 122 ALA A O 1
ATOM 1063 N N . LEU A 1 124 ? 30.118 -3.488 27.817 1.00 14.97 123 LEU A N 1
ATOM 1064 C CA . LEU A 1 124 ? 29.641 -4.852 27.612 1.00 15.88 123 LEU A CA 1
ATOM 1065 C C . LEU A 1 124 ? 30.091 -5.433 26.279 1.00 17.92 123 LEU A C 1
ATOM 1066 O O . LEU A 1 124 ? 30.385 -6.621 26.186 1.00 17.46 123 LEU A O 1
ATOM 1071 N N . LEU A 1 125 ? 30.081 -4.619 25.221 1.00 15.01 124 LEU A N 1
ATOM 1072 C CA . LEU A 1 125 ? 30.516 -5.102 23.915 1.00 15.40 124 LEU A CA 1
ATOM 1073 C C . LEU A 1 125 ? 32.011 -5.442 23.970 1.00 16.88 124 LEU A C 1
ATOM 1074 O O . LEU A 1 125 ? 32.452 -6.420 23.372 1.00 18.27 124 LEU A O 1
ATOM 1079 N N . GLN A 1 126 ? 32.766 -4.665 24.726 1.00 16.29 125 GLN A N 1
ATOM 1080 C CA . GLN A 1 126 ? 34.208 -4.964 24.900 1.00 17.56 125 GLN A CA 1
ATOM 1081 C C . GLN A 1 126 ? 34.439 -6.329 25.537 1.00 19.64 125 GLN A C 1
ATOM 1082 O O . GLN A 1 126 ? 35.422 -6.999 25.223 1.00 19.70 125 GLN A O 1
ATOM 1088 N N . GLU A 1 127 ? 33.529 -6.760 26.407 1.00 19.20 126 GLU A N 1
ATOM 1089 C CA . GLU A 1 127 ? 33.611 -8.113 26.983 1.00 19.99 126 GLU A CA 1
ATOM 1090 C C . GLU A 1 127 ? 33.320 -9.209 25.965 1.00 24.62 126 GLU A C 1
ATOM 1091 O O . GLU A 1 127 ? 33.807 -10.331 26.108 1.00 26.90 126 GLU A O 1
ATOM 1097 N N . GLU A 1 128 ? 32.512 -8.883 24.952 1.00 23.93 127 GLU A N 1
ATOM 1098 C CA . GLU A 1 128 ? 31.972 -9.863 24.014 1.00 28.22 127 GLU A CA 1
ATOM 1099 C C . GLU A 1 128 ? 32.770 -9.962 22.735 1.00 32.76 127 GLU A C 1
ATOM 1100 O O . GLU A 1 128 ? 32.579 -10.900 21.958 1.00 36.72 127 GLU A O 1
ATOM 1106 N N . ASP A 1 129 ? 33.629 -8.973 22.497 1.00 28.48 128 ASP A N 1
ATOM 1107 C CA . ASP A 1 129 ? 34.278 -8.815 21.194 1.00 30.18 128 ASP A CA 1
ATOM 1108 C C . ASP A 1 129 ? 35.532 -7.985 21.324 1.00 31.38 128 ASP A C 1
ATOM 1109 O O . ASP A 1 129 ? 35.574 -7.031 22.113 1.00 30.37 128 ASP A O 1
ATOM 1114 N N . SER A 1 130 ? 36.539 -8.338 20.522 1.00 31.98 129 SER A N 1
ATOM 1115 C CA . SER A 1 130 ? 37.799 -7.608 20.487 1.00 32.68 129 SER A CA 1
ATOM 1116 C C . SER A 1 130 ? 38.076 -6.954 19.142 1.00 29.59 129 SER A C 1
ATOM 1117 O O . SER A 1 130 ? 39.046 -6.202 19.023 1.00 29.41 129 SER A O 1
ATOM 1120 N N . LYS A 1 131 ? 37.236 -7.235 18.144 1.00 27.02 130 LYS A N 1
ATOM 1121 C CA . LYS A 1 131 ? 37.440 -6.722 16.780 1.00 23.36 130 LYS A CA 1
ATOM 1122 C C . LYS A 1 131 ? 37.036 -5.260 16.595 1.00 23.24 130 LYS A C 1
ATOM 1123 O O . LYS A 1 131 ? 37.602 -4.555 15.772 1.00 23.22 130 LYS A O 1
ATOM 1129 N N . CYS A 1 132 ? 36.015 -4.804 17.324 1.00 23.71 131 CYS A N 1
ATOM 1130 C CA . CYS A 1 132 ? 35.547 -3.440 17.141 1.00 24.68 131 CYS A CA 1
ATOM 1131 C C . CYS A 1 132 ? 36.515 -2.388 17.671 1.00 22.46 131 CYS A C 1
ATOM 1132 O O . CYS A 1 132 ? 37.100 -2.552 18.747 1.00 26.96 131 CYS A O 1
ATOM 1135 N N . LYS A 1 133 ? 36.658 -1.299 16.929 1.00 24.84 132 LYS A N 1
ATOM 1136 C CA . LYS A 1 133 ? 37.386 -0.135 17.416 1.00 28.75 132 LYS A CA 1
ATOM 1137 C C . LYS A 1 133 ? 36.362 0.832 18.004 1.00 29.53 132 LYS A C 1
ATOM 1138 O O . LYS A 1 133 ? 35.550 1.425 17.272 1.00 35.82 132 LYS A O 1
ATOM 1144 N N . LEU A 1 134 ? 36.384 0.960 19.326 1.00 28.33 133 LEU A N 1
ATOM 1145 C CA . LEU A 1 134 ? 35.397 1.768 20.049 1.00 25.34 133 LEU A CA 1
ATOM 1146 C C . LEU A 1 134 ? 36.079 2.904 20.795 1.00 29.30 133 LEU A C 1
ATOM 1147 O O . LEU A 1 134 ? 37.207 2.757 21.281 1.00 30.81 133 LEU A O 1
ATOM 1152 N N . ASP A 1 135 ? 35.392 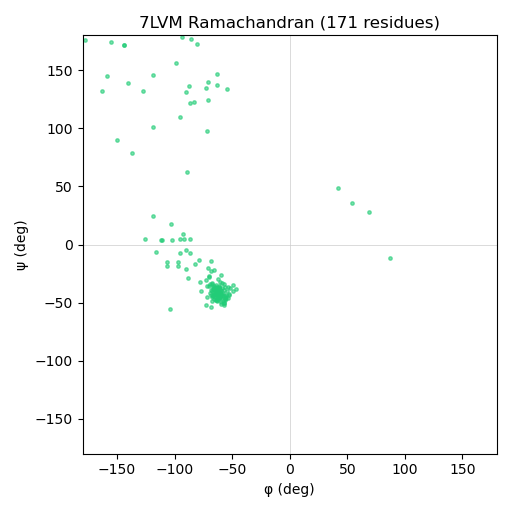4.036 20.889 1.00 25.12 134 ASP A N 1
ATOM 1153 C CA . ASP A 1 135 ? 35.868 5.145 21.694 1.00 25.17 134 ASP A CA 1
ATOM 1154 C C . ASP A 1 135 ? 34.693 5.861 22.352 1.00 26.13 134 ASP A C 1
ATOM 1155 O O . ASP A 1 135 ? 33.522 5.573 22.042 1.00 27.34 134 ASP A O 1
ATOM 1160 N N . ASP A 1 136 ? 35.017 6.784 23.259 1.00 26.67 135 ASP A N 1
ATOM 1161 C CA . ASP A 1 136 ? 34.032 7.470 24.090 1.00 30.56 135 ASP A CA 1
ATOM 1162 C C . ASP A 1 136 ? 33.119 8.425 23.320 1.00 28.28 135 ASP A C 1
ATOM 1163 O O . ASP A 1 136 ? 32.024 8.736 23.789 1.00 31.10 135 ASP A O 1
ATOM 1168 N N . ASP A 1 137 ? 33.578 8.887 22.159 1.00 27.40 136 ASP A N 1
ATOM 1169 C CA . ASP A 1 137 ? 32.854 9.870 21.353 1.00 27.98 136 ASP A CA 1
ATOM 1170 C C . ASP A 1 137 ? 31.766 9.244 20.474 1.00 28.91 136 ASP A C 1
ATOM 1171 O O . ASP A 1 137 ? 30.895 9.947 19.970 1.00 29.35 136 ASP A O 1
ATOM 1176 N N . MET A 1 138 ? 31.833 7.930 20.288 1.00 23.61 137 MET A N 1
ATOM 1177 C CA . MET A 1 138 ? 30.909 7.223 19.394 1.00 22.83 137 MET A CA 1
ATOM 1178 C C . MET A 1 138 ? 29.506 7.129 19.982 1.00 17.55 137 MET A C 1
ATOM 1179 O O . MET A 1 138 ? 29.354 6.817 21.168 1.00 20.70 137 MET A O 1
ATOM 1184 N N . ASN A 1 139 ? 28.500 7.419 19.161 1.00 18.44 138 ASN A N 1
ATOM 1185 C CA . ASN A 1 139 ? 27.113 7.126 19.558 1.00 17.61 138 ASN A CA 1
ATOM 1186 C C . ASN A 1 139 ? 26.746 5.688 19.205 1.00 17.98 138 ASN A C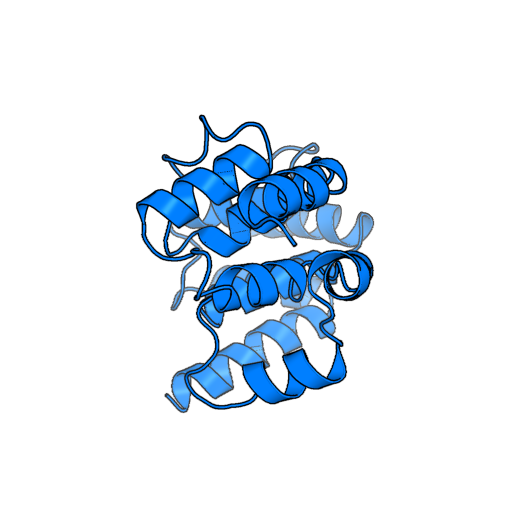 1
ATOM 1187 O O . ASN A 1 139 ? 27.561 4.958 18.623 1.00 18.59 138 ASN A O 1
ATOM 1192 N N . LEU A 1 140 ? 25.534 5.264 19.559 1.00 16.70 139 LEU A N 1
ATOM 1193 C CA . LEU A 1 140 ? 25.171 3.861 19.336 1.00 15.56 139 LEU A CA 1
ATOM 1194 C C . LEU A 1 140 ? 25.087 3.537 17.849 1.00 16.12 139 LEU A C 1
ATOM 1195 O O . LEU A 1 140 ? 25.450 2.438 17.429 1.00 15.83 139 LEU A O 1
ATOM 1200 N N . LEU A 1 141 ? 24.604 4.467 17.029 1.00 14.45 140 LEU A N 1
ATOM 1201 C CA . LEU A 1 141 ? 24.597 4.190 15.591 1.00 15.48 140 LEU A CA 1
ATOM 1202 C C . LEU A 1 141 ? 26.017 3.918 15.039 1.00 14.70 140 LEU A C 1
ATOM 1203 O O . LEU A 1 141 ? 26.205 2.983 14.250 1.00 15.39 140 LEU A O 1
ATOM 1208 N N . ASP A 1 142 ? 26.997 4.715 15.479 1.00 17.01 141 ASP A N 1
ATOM 1209 C CA . ASP A 1 142 ? 28.392 4.498 15.096 1.00 17.23 141 ASP A CA 1
ATOM 1210 C C . ASP A 1 142 ? 28.860 3.129 15.563 1.00 16.55 141 ASP A C 1
ATOM 1211 O O . ASP A 1 142 ? 29.580 2.442 14.829 1.00 17.66 141 ASP A O 1
ATOM 1216 N N . ILE A 1 143 ? 28.449 2.712 16.766 1.00 14.58 142 ILE A N 1
ATOM 1217 C CA . ILE A 1 143 ? 28.801 1.381 17.250 1.00 14.57 142 ILE A CA 1
ATOM 1218 C C . ILE A 1 143 ? 28.197 0.298 16.338 1.00 15.69 142 ILE A C 1
ATOM 1219 O O . ILE A 1 143 ? 28.874 -0.671 15.968 1.00 15.59 142 ILE A O 1
ATOM 1224 N N . PHE A 1 144 ? 26.932 0.451 15.940 1.00 13.99 143 PHE A N 1
ATOM 1225 C CA . PHE A 1 144 ? 26.295 -0.528 15.072 1.00 14.44 143 PHE A CA 1
ATOM 1226 C C . PHE A 1 144 ? 27.032 -0.628 13.736 1.00 14.75 143 PHE A C 1
ATOM 1227 O O . PHE A 1 144 ? 27.243 -1.722 13.226 1.00 15.95 143 PHE A O 1
ATOM 1235 N N . ILE A 1 145 ? 27.418 0.522 13.194 1.00 15.18 144 ILE A N 1
ATOM 1236 C CA . ILE A 1 145 ? 28.147 0.562 11.918 1.00 15.06 144 ILE A CA 1
ATOM 1237 C C . ILE A 1 145 ? 29.479 -0.170 12.059 1.00 16.53 144 ILE A C 1
ATOM 1238 O O . ILE A 1 145 ? 29.847 -0.974 11.178 1.00 18.14 144 ILE A O 1
ATOM 1243 N N . GLU A 1 146 ? 30.156 0.057 13.171 1.00 16.22 145 GLU A N 1
ATOM 1244 C CA . GLU A 1 146 ? 31.406 -0.663 13.479 1.00 17.34 145 GLU A CA 1
ATOM 1245 C C . GLU A 1 146 ? 31.170 -2.178 13.645 1.00 19.56 145 GLU A C 1
ATOM 1246 O O . GLU A 1 146 ? 31.921 -2.976 13.082 1.00 18.93 145 GLU A O 1
ATOM 1252 N N . MET A 1 147 ? 30.113 -2.591 14.353 1.00 15.50 146 MET A N 1
ATOM 1253 C CA . MET A 1 147 ? 29.804 -4.008 14.488 1.00 17.06 146 MET A CA 1
ATOM 1254 C C . MET A 1 147 ? 29.542 -4.684 13.141 1.00 19.33 146 MET A C 1
ATOM 1255 O O . MET A 1 147 ? 29.974 -5.831 12.940 1.00 18.42 146 MET A O 1
ATOM 1260 N N . GLU A 1 148 ? 28.859 -3.971 12.245 1.00 16.86 147 GLU A N 1
ATOM 1261 C CA . GLU A 1 148 ? 28.565 -4.447 10.890 1.00 17.49 147 GLU A CA 1
ATOM 1262 C C . GLU A 1 148 ? 29.871 -4.562 10.076 1.00 18.85 147 GLU A C 1
ATOM 1263 O O . GLU A 1 148 ? 30.071 -5.578 9.393 1.00 21.66 147 GLU A O 1
ATOM 1269 N N . LYS A 1 149 ? 30.750 -3.555 10.195 1.00 20.26 148 LYS A N 1
ATOM 1270 C CA . LYS A 1 149 ? 32.102 -3.602 9.562 1.00 18.87 148 LYS A CA 1
ATOM 1271 C C . LYS A 1 149 ? 32.865 -4.855 9.973 1.00 23.70 148 LYS A C 1
ATOM 1272 O O . LYS A 1 149 ? 33.557 -5.495 9.141 1.00 24.27 148 LYS A O 1
ATOM 1278 N N . ARG A 1 150 ? 32.740 -5.233 11.243 1.00 20.71 149 ARG A N 1
ATOM 1279 C CA . ARG A 1 150 ? 33.494 -6.353 11.793 1.00 22.37 149 ARG A CA 1
ATOM 1280 C C . ARG A 1 150 ? 32.707 -7.657 11.694 1.00 20.97 149 ARG A C 1
ATOM 1281 O O . ARG A 1 150 ? 33.117 -8.667 12.253 1.00 24.93 149 ARG A O 1
ATOM 1289 N N . VAL A 1 151 ? 31.581 -7.604 10.980 1.00 22.49 150 VAL A N 1
ATOM 1290 C CA . VAL A 1 151 ? 30.708 -8.736 10.662 1.00 21.93 150 VAL A CA 1
ATOM 1291 C C . VAL A 1 151 ? 30.235 -9.538 11.886 1.00 24.19 150 VAL A C 1
ATOM 1292 O O . VAL A 1 151 ? 30.078 -10.753 11.828 1.00 26.87 150 VAL A O 1
ATOM 1296 N N . ILE A 1 152 ? 29.992 -8.825 12.996 1.00 20.56 151 ILE A N 1
ATOM 1297 C CA . ILE A 1 152 ? 29.421 -9.448 14.205 1.00 19.30 151 ILE A CA 1
ATOM 1298 C C . ILE A 1 152 ? 27.994 -8.951 14.437 1.00 20.66 151 ILE A C 1
ATOM 1299 O O . ILE A 1 152 ? 27.379 -9.283 15.463 1.00 21.06 151 ILE A O 1
ATOM 1304 N N . LEU A 1 153 ? 27.493 -8.143 13.501 1.00 17.06 152 LEU A N 1
ATOM 1305 C CA . LEU A 1 153 ? 26.081 -7.722 13.491 1.00 16.07 152 LEU A CA 1
ATOM 1306 C C . LEU A 1 153 ? 25.577 -7.707 12.068 1.00 17.46 152 LEU A C 1
ATOM 1307 O O . LEU A 1 153 ? 26.266 -7.208 11.176 1.00 20.44 152 LEU A O 1
ATOM 1312 N N . GLY A 1 154 ? 24.358 -8.176 11.882 1.00 16.85 153 GLY A N 1
ATOM 1313 C CA . GLY A 1 154 ? 23.692 -8.174 10.577 1.00 19.88 153 GLY A CA 1
ATOM 1314 C C . GLY A 1 154 ? 22.295 -8.726 10.699 1.00 20.44 153 GLY A C 1
ATOM 1315 O O . GLY A 1 154 ? 21.909 -9.200 11.765 1.00 21.42 153 GLY A O 1
ATOM 1316 N N . GLU A 1 155 ? 21.539 -8.700 9.598 1.00 24.09 154 GLU A N 1
ATOM 1317 C CA . GLU A 1 155 ? 20.131 -9.132 9.590 1.00 27.62 154 GLU A CA 1
ATOM 1318 C C . GLU A 1 155 ? 19.815 -10.457 10.277 1.00 30.90 154 GLU A C 1
ATOM 1319 O O . GLU A 1 155 ? 18.775 -10.596 10.920 1.00 42.13 154 GLU A O 1
ATOM 1325 N N . GLY A 1 156 ? 20.698 -11.424 10.124 1.00 32.45 155 GLY A N 1
ATOM 1326 C CA . GLY A 1 156 ? 20.467 -12.741 10.709 1.00 33.88 155 GLY A CA 1
ATOM 1327 C C . GLY A 1 156 ? 21.544 -13.073 11.713 1.00 37.29 155 GLY A C 1
ATOM 1328 O O . GLY A 1 156 ? 21.792 -14.244 12.000 1.00 37.42 155 GLY A O 1
ATOM 1329 N N . LYS A 1 157 ? 22.167 -12.030 12.262 1.00 29.73 156 LYS A N 1
ATOM 1330 C CA . LYS A 1 157 ? 23.294 -12.176 13.173 1.00 22.79 156 LYS A CA 1
ATOM 1331 C C . LYS A 1 157 ? 23.124 -11.199 14.335 1.00 20.01 156 LY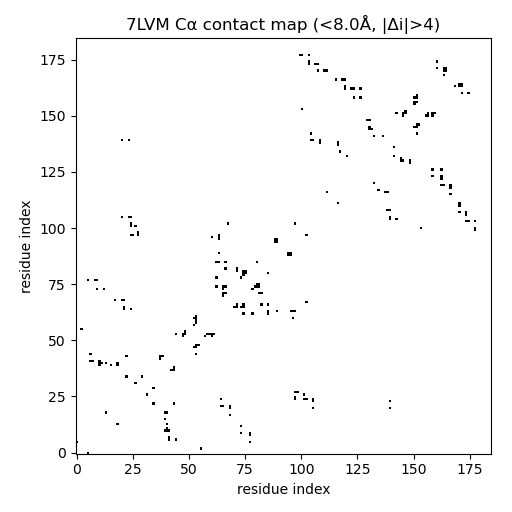S A C 1
ATOM 1332 O O . LYS A 1 157 ? 23.767 -10.139 14.395 1.00 19.35 156 LYS A O 1
ATOM 1338 N N . LEU A 1 158 ? 22.264 -11.602 15.257 1.00 18.08 157 LEU A N 1
ATOM 1339 C CA . LEU A 1 158 ? 21.858 -10.758 16.374 1.00 16.37 157 LEU A CA 1
ATOM 1340 C C . LEU A 1 158 ? 22.370 -11.263 17.723 1.00 17.30 157 LEU A C 1
ATOM 1341 O O . LEU A 1 158 ? 22.028 -10.693 18.751 1.00 18.15 157 LEU A O 1
ATOM 1346 N N . ASP A 1 159 ? 23.172 -12.329 17.727 1.00 18.12 158 ASP A N 1
ATOM 1347 C CA . ASP A 1 159 ? 23.561 -12.939 19.013 1.00 19.02 158 ASP A CA 1
ATOM 1348 C C . ASP A 1 159 ? 24.250 -11.967 19.974 1.00 16.24 158 ASP A C 1
ATOM 1349 O O . ASP A 1 159 ? 23.904 -11.909 21.168 1.00 17.45 158 ASP A O 1
ATOM 1354 N N . ILE A 1 160 ? 25.265 -11.257 19.486 1.00 16.95 159 ILE A N 1
ATOM 1355 C CA . ILE A 1 160 ? 26.033 -10.357 20.318 1.00 15.69 159 ILE A CA 1
ATOM 1356 C C . ILE A 1 160 ? 25.166 -9.160 20.713 1.00 15.95 159 ILE A C 1
ATOM 1357 O O . ILE A 1 160 ? 25.163 -8.739 21.876 1.00 16.36 159 ILE A O 1
ATOM 1362 N N . LEU A 1 161 ? 24.389 -8.648 19.752 1.00 15.18 160 LEU A N 1
ATOM 1363 C CA . LEU A 1 161 ? 23.481 -7.543 20.058 1.00 15.48 160 LEU A CA 1
ATOM 1364 C C . LEU A 1 161 ? 22.542 -7.910 21.218 1.00 13.40 160 LEU A C 1
ATOM 1365 O O . LEU A 1 161 ? 22.383 -7.134 22.171 1.00 14.57 160 LEU A O 1
ATOM 1370 N N . LYS A 1 162 ? 21.968 -9.104 21.166 1.00 13.61 161 LYS A N 1
ATOM 1371 C CA . LYS A 1 162 ? 21.079 -9.579 22.229 1.00 13.69 161 LYS A CA 1
ATOM 1372 C C . LYS A 1 162 ? 21.824 -9.781 23.565 1.00 13.28 161 LYS A C 1
ATOM 1373 O O . LYS A 1 162 ? 21.327 -9.369 24.617 1.00 14.30 161 LYS A O 1
ATOM 1379 N N . ARG A 1 163 ? 23.036 -10.361 23.514 1.00 16.07 162 ARG A N 1
ATOM 1380 C CA . ARG A 1 163 ? 23.792 -10.586 24.759 1.00 16.40 162 ARG A CA 1
ATOM 1381 C C . ARG A 1 163 ? 24.096 -9.276 25.469 1.00 15.38 162 ARG A C 1
ATOM 1382 O O . ARG A 1 163 ? 24.021 -9.202 26.708 1.00 16.96 162 ARG A O 1
ATOM 1390 N N . VAL A 1 164 ? 24.404 -8.232 24.693 1.00 14.61 163 VAL A N 1
ATOM 1391 C CA . VAL A 1 164 ? 24.667 -6.924 25.272 1.00 14.40 163 VAL A CA 1
ATOM 1392 C C . VAL A 1 164 ? 23.367 -6.285 25.776 1.00 14.50 163 VAL A C 1
ATOM 1393 O O . VAL A 1 164 ? 23.292 -5.855 26.938 1.00 14.42 163 VAL A O 1
ATOM 1397 N N . CYS A 1 165 ? 22.354 -6.234 24.904 1.00 12.77 164 CYS A N 1
ATOM 1398 C CA . CYS A 1 165 ? 21.110 -5.564 25.308 1.00 13.18 164 CYS A CA 1
ATOM 1399 C C . CYS A 1 165 ? 20.416 -6.187 26.498 1.00 14.78 164 CYS A C 1
ATOM 1400 O O . CYS A 1 165 ? 19.860 -5.455 27.327 1.00 15.42 164 CYS A O 1
ATOM 1403 N N . ALA A 1 166 ? 20.472 -7.516 26.609 1.00 15.17 165 ALA A N 1
ATOM 1404 C CA . ALA A 1 166 ? 19.834 -8.199 27.758 1.00 14.53 165 ALA A CA 1
ATOM 1405 C C . ALA A 1 166 ? 20.418 -7.743 29.099 1.00 14.93 165 ALA A C 1
ATOM 1406 O O . ALA A 1 166 ? 19.741 -7.799 30.118 1.00 14.69 165 ALA A O 1
ATOM 1408 N N . GLN A 1 167 ? 21.673 -7.290 29.079 1.00 13.15 166 GLN A N 1
ATOM 1409 C CA . GLN A 1 167 ? 22.363 -6.857 30.293 1.00 13.08 166 GLN A CA 1
ATOM 1410 C C . GLN A 1 167 ? 22.164 -5.377 30.569 1.00 13.48 166 GLN A C 1
ATOM 1411 O O . GLN A 1 167 ? 22.629 -4.887 31.584 1.00 14.99 166 GLN A O 1
ATOM 1417 N N . ILE A 1 168 ? 21.494 -4.672 29.651 1.00 15.22 167 ILE A N 1
ATOM 1418 C CA . ILE A 1 168 ? 21.246 -3.247 29.803 1.00 13.90 167 ILE A CA 1
ATOM 1419 C C . ILE A 1 168 ? 19.804 -2.912 30.204 1.00 12.92 167 ILE A C 1
ATOM 1420 O O . ILE A 1 168 ? 19.576 -2.215 31.198 1.00 16.55 167 ILE A O 1
ATOM 1425 N N . ASN A 1 169 ? 18.844 -3.374 29.417 1.00 13.38 168 ASN A N 1
ATOM 1426 C CA . ASN A 1 169 ? 17.450 -3.099 29.707 1.00 15.16 168 ASN A CA 1
ATOM 1427 C C . ASN A 1 169 ? 16.560 -4.056 28.930 1.00 16.24 168 ASN A C 1
ATOM 1428 O O . ASN A 1 169 ? 16.728 -4.233 27.722 1.00 14.94 168 ASN A O 1
ATOM 1433 N N . LYS A 1 170 ? 15.585 -4.664 29.620 1.00 14.97 169 LYS A N 1
ATOM 1434 C CA . LYS A 1 170 ? 14.568 -5.487 28.948 1.00 14.31 169 LYS A CA 1
ATOM 1435 C C . LYS A 1 170 ? 13.900 -4.811 27.745 1.00 14.82 169 LYS A C 1
ATOM 1436 O O . LYS A 1 170 ? 13.569 -5.500 26.774 1.00 17.13 169 LYS A O 1
ATOM 1442 N N . SER A 1 171 ? 13.716 -3.487 27.843 1.00 17.76 170 SER A N 1
ATOM 1443 C CA . SER A 1 171 ? 13.049 -2.716 26.779 1.00 19.26 170 SER A CA 1
ATOM 1444 C C . SER A 1 171 ? 13.767 -2.886 25.444 1.00 19.81 170 SER A C 1
ATOM 1445 O O . SER A 1 171 ? 13.138 -3.030 24.402 1.00 19.61 170 SER A O 1
ATOM 1448 N N . LEU A 1 172 ? 15.091 -2.915 25.507 1.00 18.42 171 LEU A N 1
ATOM 1449 C CA . LEU A 1 172 ? 15.902 -3.056 24.291 1.00 17.29 171 LEU A CA 1
ATOM 1450 C C . LEU A 1 172 ? 15.807 -4.457 23.731 1.00 20.15 171 LEU A C 1
ATOM 1451 O O . LEU A 1 172 ? 15.647 -4.679 22.522 1.00 20.61 171 LEU A O 1
ATOM 1456 N N . LEU A 1 173 ? 15.910 -5.437 24.621 1.00 19.02 172 LEU A N 1
ATOM 1457 C CA . LEU A 1 173 ? 15.817 -6.789 24.204 1.00 19.97 172 LEU A CA 1
ATOM 1458 C C . LEU A 1 173 ? 14.450 -7.058 23.582 1.00 20.58 172 LEU A C 1
ATOM 1459 O O . LEU A 1 173 ? 14.366 -7.796 22.596 1.00 24.67 172 LEU A O 1
ATOM 1464 N N . LYS A 1 174 ? 13.396 -6.431 24.125 1.00 18.90 173 LYS A N 1
ATOM 1465 C CA . LYS A 1 174 ? 12.031 -6.545 23.595 1.00 20.03 173 LYS A CA 1
ATOM 1466 C C . LYS A 1 174 ? 11.964 -6.068 22.131 1.00 22.33 173 LYS A C 1
ATOM 1467 O O . LYS A 1 174 ? 11.346 -6.715 21.276 1.00 23.67 173 LYS A O 1
ATOM 1473 N N . ILE A 1 175 ? 12.610 -4.941 21.855 1.00 19.34 174 ILE A N 1
ATOM 1474 C CA . ILE A 1 175 ? 12.633 -4.399 20.472 1.00 18.76 174 ILE A CA 1
ATOM 1475 C C . ILE A 1 175 ? 13.194 -5.464 19.528 1.00 19.92 174 ILE A C 1
ATOM 1476 O O . ILE A 1 175 ? 12.648 -5.712 18.434 1.00 20.04 174 ILE A O 1
ATOM 1481 N N . ILE A 1 176 ? 14.294 -6.103 19.948 1.00 16.77 175 ILE A N 1
ATOM 1482 C CA . ILE A 1 176 ? 14.947 -7.089 19.110 1.00 17.66 175 ILE A CA 1
ATOM 1483 C C . ILE A 1 176 ? 14.047 -8.317 18.937 1.00 21.35 175 ILE A C 1
ATOM 1484 O O . ILE A 1 176 ? 13.841 -8.794 17.821 1.00 19.71 175 ILE A O 1
ATOM 1489 N N . ASN A 1 177 ? 13.517 -8.826 20.050 1.00 22.56 176 ASN A N 1
ATOM 1490 C CA . ASN A 1 177 ? 12.692 -10.025 20.018 1.00 27.97 176 ASN A CA 1
ATOM 1491 C C . ASN A 1 177 ? 11.415 -9.858 19.198 1.00 22.97 176 ASN A C 1
ATOM 1492 O O . ASN A 1 177 ? 11.051 -10.772 18.460 1.00 28.53 176 ASN A O 1
ATOM 1497 N N . ASP A 1 178 ? 10.768 -8.697 19.309 1.00 22.76 177 ASP A N 1
ATOM 1498 C CA . ASP A 1 178 ? 9.569 -8.389 18.509 1.00 27.11 177 ASP A CA 1
ATOM 1499 C C . ASP A 1 178 ? 9.889 -8.400 17.009 1.00 30.69 177 ASP A C 1
ATOM 1500 O O . ASP A 1 178 ? 9.128 -8.934 16.184 1.00 27.14 177 ASP A O 1
ATOM 1505 N N . TYR A 1 179 ? 11.017 -7.790 16.660 1.00 24.28 178 TYR A N 1
ATOM 1506 C CA . TYR A 1 179 ? 11.503 -7.792 15.287 1.00 24.07 178 TYR A CA 1
ATOM 1507 C C . TYR A 1 179 ? 11.774 -9.222 14.793 1.00 25.64 178 TYR A C 1
ATOM 1508 O O . TYR A 1 179 ? 11.416 -9.594 13.673 1.00 26.32 178 TYR A O 1
ATOM 1517 N N . GLU A 1 180 ? 12.410 -10.030 15.638 1.00 22.07 179 GLU A N 1
ATOM 1518 C CA . GLU A 1 180 ? 12.833 -11.356 15.249 1.00 25.89 179 GLU A CA 1
ATOM 1519 C C . GLU A 1 180 ? 11.600 -12.199 14.973 1.00 30.45 179 GLU A C 1
ATOM 1520 O O . GLU A 1 180 ? 11.553 -12.943 13.996 1.00 30.04 179 GLU A O 1
ATOM 1526 N N . GLU A 1 181 ? 10.588 -12.036 15.819 1.00 32.26 180 GLU A N 1
ATOM 1527 C CA . GLU A 1 181 ? 9.391 -12.866 15.742 1.00 41.48 180 GLU A CA 1
ATOM 1528 C C . GLU A 1 181 ? 8.650 -12.585 14.444 1.00 37.34 180 GLU A C 1
ATOM 1529 O O . GLU A 1 181 ? 8.277 -13.521 13.729 1.00 34.57 180 GLU A O 1
ATOM 1535 N N . PHE A 1 182 ? 8.475 -11.299 14.141 1.00 35.63 181 PHE A N 1
ATOM 1536 C CA . PHE A 1 182 ? 7.815 -10.852 12.914 1.00 39.14 181 PHE A CA 1
ATOM 1537 C C . PHE A 1 182 ? 8.589 -11.211 11.636 1.00 37.81 181 PHE A C 1
ATOM 1538 O O . PHE A 1 182 ? 7.994 -11.593 10.621 1.00 34.14 181 PHE A O 1
ATOM 1546 N N . SER A 1 183 ? 9.913 -11.114 11.689 1.00 30.84 182 SER A N 1
ATOM 1547 C CA . SER A 1 183 ? 10.760 -11.525 10.569 1.00 31.82 182 SER A CA 1
ATOM 1548 C C . SER A 1 183 ? 10.635 -13.014 10.197 1.00 36.97 182 SER A C 1
ATOM 1549 O O . SER A 1 183 ? 10.586 -13.356 9.011 1.00 32.72 182 SER A O 1
ATOM 1552 N N . LYS A 1 184 ? 10.599 -13.889 11.206 1.00 32.94 183 LYS A N 1
ATOM 1553 C CA . LYS A 1 184 ? 10.506 -15.338 10.978 1.00 37.05 183 LYS A CA 1
ATOM 1554 C C . LYS A 1 184 ? 9.118 -15.732 10.494 1.00 39.33 183 LYS A C 1
ATOM 1555 O O . LYS A 1 184 ? 8.961 -16.709 9.751 1.00 48.49 183 LYS A O 1
ATOM 1557 N N . GLU A 1 185 ? 8.120 -14.969 10.939 1.00 35.81 184 GLU A N 1
ATOM 1558 C CA . GLU A 1 185 ? 6.758 -15.018 10.416 1.00 43.35 184 GLU A CA 1
ATOM 1559 C C . GLU A 1 185 ? 6.803 -14.860 8.885 1.00 49.32 184 GLU A C 1
ATOM 1560 O O . GLU A 1 185 ? 6.088 -15.558 8.157 1.00 43.63 184 GLU A O 1
ATOM 1566 N N . ARG A 1 186 ? 7.648 -13.937 8.415 1.00 54.11 185 ARG A N 1
ATOM 1567 C CA . ARG A 1 186 ? 8.143 -13.913 7.023 1.00 55.58 185 ARG A CA 1
ATOM 1568 C C . ARG A 1 186 ? 7.044 -13.735 5.976 1.00 61.12 185 ARG A C 1
ATOM 1569 O O . ARG A 1 186 ? 7.005 -14.445 4.968 1.00 59.94 185 ARG A O 1
#

Foldseek 3Di:
DDPLVLLVVLQVVADPVLLVQLLLQCCVPQPPVRCVVVPTSSSVQVVCVVVVCDDPPHCQQVLLSCVLSPVQVSCCPRVVDHPVRNVVQVVPPPRDPRDLVSSLQSVLLVPQDLVLQVQLVVLLVVVDDQFDDDSPDGSSNVQVRCVVSPCDDDVRCVSVLSSVVVRDPVSNVSVVVSVVVVVVD

B-factor: mean 25.92, std 11.93, range [11.07, 81.83]

CATH classification: 1.10.533.10 (+1 more: 1.10.533.10)

Nearest PDB structures (foldseek):
  4zbw-assembly1_B  TM=1.003E+00  e=1.667E-23  Homo sapiens
  5jqe-assembly1_A  TM=9.772E-01  e=6.337E-22  Escherichia coli
  8ym4-assembly1_A  TM=9.670E-01  e=7.535E-21  Homo sapiens
  8yd7-assembly1_A  TM=9.539E-01  e=1.968E-20  Homo sapiens
  5l08-assembly1_F  TM=9.459E-01  e=1.529E-20  Homo sapiens